Protein AF-A0A4P2PUX1-F1 (afdb_monomer_lite)

Radius of gyration: 34.1 Å; chains: 1; bounding box: 125×41×91 Å

Foldseek 3Di:
DDDDDPPDDPDDDPPADCEWEECETHHQDYYHADYEHQDFEHQDYEHCDFEHCHTEHCATDHCHTEHADDPAHHPHYHYVCCVQPDPPPVVPPNPVVVVVQCVPDVVVVCVVLVVLVVCLVVCVLDQDPDPDDDWDEDDPVCCVVVVDQKGKHFFFWADDPDAWIWTHDVPGIDIAGEDPAQVVQCVVPCVPRDTDGKIWIKGWDWDFDPDPPDPPDDTDTDTGIHRHHIDHDPPPDPLVNPPSSVSNVSSVVSVVVSVVVVVVVVVVVVVVVVD

Structure (mmCIF, N/CA/C/O backbone):
data_AF-A0A4P2PUX1-F1
#
_entry.id   AF-A0A4P2PUX1-F1
#
loop_
_atom_site.group_PDB
_atom_site.id
_atom_site.type_symbol
_atom_site.label_atom_id
_atom_site.label_alt_id
_atom_site.label_comp_id
_atom_site.label_asym_id
_atom_site.label_entity_id
_atom_site.label_seq_id
_atom_site.pdbx_PDB_ins_code
_atom_site.Cartn_x
_atom_site.Cartn_y
_atom_site.Cartn_z
_atom_site.occupancy
_atom_site.B_iso_or_equiv
_atom_site.auth_seq_id
_atom_site.auth_comp_id
_atom_site.auth_asym_id
_atom_site.auth_atom_id
_atom_site.pdbx_PDB_model_num
ATOM 1 N N . MET A 1 1 ? 87.821 18.548 -7.253 1.00 41.97 1 MET A N 1
ATOM 2 C CA . MET A 1 1 ? 86.741 19.137 -6.433 1.00 41.97 1 MET A CA 1
ATOM 3 C C . MET A 1 1 ? 85.436 18.936 -7.180 1.00 41.97 1 MET A C 1
ATOM 5 O O . MET A 1 1 ? 85.127 19.690 -8.090 1.00 41.97 1 MET A O 1
ATOM 9 N N . SER A 1 2 ? 84.750 17.841 -6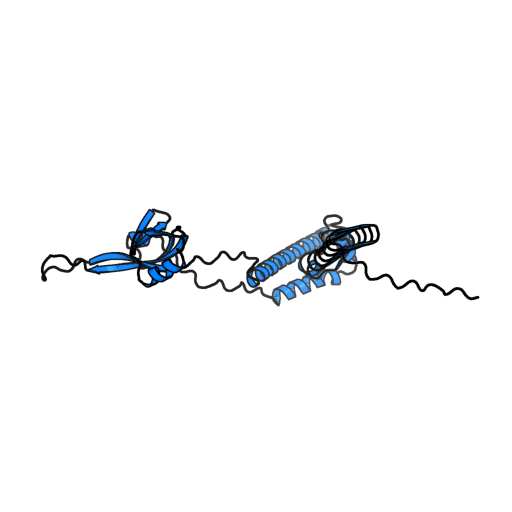.872 1.00 43.75 2 SER A N 1
ATOM 10 C CA . SER A 1 2 ? 83.545 17.388 -7.566 1.00 43.75 2 SER A CA 1
ATOM 11 C C . SER A 1 2 ? 82.337 17.873 -6.770 1.00 43.75 2 SER A C 1
ATOM 13 O O . SER A 1 2 ? 82.167 17.475 -5.619 1.00 43.75 2 SER A O 1
ATOM 15 N N . ALA A 1 3 ? 81.540 18.772 -7.346 1.00 50.75 3 ALA A N 1
ATOM 16 C CA . ALA A 1 3 ? 80.291 19.216 -6.738 1.00 50.75 3 ALA A CA 1
ATOM 17 C C . ALA A 1 3 ? 79.305 18.033 -6.678 1.00 50.75 3 ALA A C 1
ATOM 19 O O . ALA A 1 3 ? 79.147 17.335 -7.683 1.00 50.75 3 ALA A O 1
ATOM 20 N N . PRO A 1 4 ? 78.641 17.771 -5.539 1.00 54.91 4 PRO A N 1
ATOM 21 C CA . PRO A 1 4 ? 77.665 16.700 -5.472 1.00 54.91 4 PRO A CA 1
ATOM 22 C C . PRO A 1 4 ? 76.414 17.108 -6.257 1.00 54.91 4 PRO A C 1
ATOM 24 O O . PRO A 1 4 ? 75.777 18.120 -5.960 1.00 54.91 4 PRO A O 1
ATOM 27 N N . LEU A 1 5 ? 76.068 16.299 -7.261 1.00 50.03 5 LEU A N 1
ATOM 28 C CA . LEU A 1 5 ? 74.775 16.325 -7.938 1.00 50.03 5 LEU A CA 1
ATOM 29 C C . LEU A 1 5 ? 73.676 16.172 -6.883 1.00 50.03 5 LEU A C 1
ATOM 31 O O . LEU A 1 5 ? 73.508 15.116 -6.270 1.00 50.03 5 LEU A O 1
ATOM 35 N N . ARG A 1 6 ? 72.956 17.268 -6.647 1.00 48.38 6 ARG A N 1
ATOM 36 C CA . ARG A 1 6 ? 71.779 17.327 -5.788 1.00 48.38 6 ARG A CA 1
ATOM 37 C C . ARG A 1 6 ? 70.712 16.455 -6.449 1.00 48.38 6 ARG A C 1
ATOM 39 O O . ARG A 1 6 ? 70.097 16.866 -7.424 1.00 48.38 6 ARG A O 1
ATOM 46 N N . ALA A 1 7 ? 70.556 15.228 -5.963 1.00 49.75 7 ALA A N 1
ATOM 47 C CA . ALA A 1 7 ? 69.464 14.360 -6.366 1.00 49.75 7 ALA A CA 1
ATOM 48 C C . ALA A 1 7 ? 68.145 15.048 -5.988 1.00 49.75 7 ALA A C 1
ATOM 50 O O . ALA A 1 7 ? 67.818 15.163 -4.802 1.00 49.75 7 ALA A O 1
ATOM 51 N N . ASP A 1 8 ? 67.418 15.540 -6.993 1.00 46.84 8 ASP A N 1
ATOM 52 C CA . ASP A 1 8 ? 66.022 15.926 -6.844 1.00 46.84 8 ASP A CA 1
ATOM 53 C C . ASP A 1 8 ? 65.270 14.708 -6.311 1.00 46.84 8 ASP A C 1
ATOM 55 O O . ASP A 1 8 ? 65.148 13.672 -6.969 1.00 46.84 8 ASP A O 1
ATOM 59 N N . ARG A 1 9 ? 64.820 14.805 -5.058 1.00 49.22 9 ARG A N 1
ATOM 60 C CA . ARG A 1 9 ? 63.928 13.804 -4.479 1.00 49.22 9 ARG A CA 1
ATOM 61 C C . ARG A 1 9 ? 62.681 13.743 -5.362 1.00 49.22 9 ARG A C 1
ATOM 63 O O . ARG A 1 9 ? 62.136 14.808 -5.656 1.00 49.22 9 ARG A O 1
ATOM 70 N N . PRO A 1 10 ? 62.180 12.549 -5.727 1.00 50.06 10 PRO A N 1
ATOM 71 C CA . PRO A 1 10 ? 60.884 12.441 -6.373 1.00 50.06 10 PRO A CA 1
ATOM 72 C C . PRO A 1 10 ? 59.858 13.125 -5.468 1.00 50.06 10 PRO A C 1
ATOM 74 O O . PRO A 1 10 ? 59.665 12.749 -4.309 1.00 50.06 10 PRO A O 1
ATOM 77 N N . SER A 1 11 ? 59.297 14.206 -6.003 1.00 52.22 11 SER A N 1
ATOM 78 C CA . SER A 1 11 ? 58.237 15.029 -5.440 1.00 52.22 11 SER A CA 1
ATOM 79 C C . SER A 1 11 ? 57.227 14.163 -4.698 1.00 52.22 11 SER A C 1
ATOM 81 O O . SER A 1 11 ? 56.602 13.287 -5.299 1.00 52.22 11 SER A O 1
ATOM 83 N N . GLY A 1 12 ? 57.080 14.407 -3.394 1.00 52.66 12 GLY A N 1
ATOM 84 C CA . GLY A 1 12 ? 56.056 13.753 -2.590 1.00 52.66 12 GLY A CA 1
ATOM 85 C C . GLY A 1 12 ? 54.694 13.942 -3.248 1.00 52.66 12 GLY A C 1
ATOM 86 O O . GLY A 1 12 ? 54.401 15.036 -3.734 1.00 52.66 12 GLY A O 1
ATOM 87 N N . ALA A 1 13 ? 53.896 12.871 -3.292 1.00 56.72 13 ALA A N 1
ATOM 88 C CA . ALA A 1 13 ? 52.559 12.904 -3.870 1.00 56.72 13 ALA A CA 1
ATOM 89 C C . ALA A 1 13 ? 51.819 14.160 -3.365 1.00 56.72 13 ALA A C 1
ATOM 91 O O . ALA A 1 13 ? 51.778 14.383 -2.147 1.00 56.72 13 ALA A O 1
ATOM 92 N N . PRO A 1 14 ? 51.311 15.020 -4.268 1.00 60.91 14 PRO A N 1
ATOM 93 C CA . PRO A 1 14 ? 50.698 16.282 -3.883 1.00 60.91 14 PRO A CA 1
ATOM 94 C C . PRO A 1 14 ? 49.593 16.011 -2.863 1.00 60.91 14 PRO A C 1
ATOM 96 O O . PRO A 1 14 ? 48.693 15.205 -3.103 1.00 60.91 14 PRO A O 1
ATOM 99 N N . ARG A 1 15 ? 49.696 16.647 -1.688 1.00 63.56 15 ARG A N 1
ATOM 100 C CA . ARG A 1 15 ? 48.694 16.520 -0.624 1.00 63.56 15 ARG A CA 1
ATOM 101 C C . ARG A 1 15 ? 47.336 16.912 -1.196 1.00 63.56 15 ARG A C 1
ATOM 103 O O . ARG A 1 15 ? 47.193 18.038 -1.668 1.00 63.56 15 ARG A O 1
ATOM 110 N N . ALA A 1 16 ? 46.368 15.999 -1.131 1.00 64.38 16 ALA A N 1
ATOM 111 C CA . ALA A 1 16 ? 45.000 16.265 -1.551 1.00 64.38 16 ALA A CA 1
ATOM 112 C C . ALA A 1 16 ? 44.464 17.477 -0.778 1.00 64.38 16 ALA A C 1
ATOM 114 O O . ALA A 1 16 ? 44.348 17.443 0.450 1.00 64.38 16 ALA A O 1
ATOM 115 N N . ARG A 1 17 ? 44.190 18.569 -1.494 1.00 82.38 17 ARG A N 1
ATOM 116 C CA . ARG A 1 17 ? 43.586 19.771 -0.917 1.00 82.38 17 ARG A CA 1
ATOM 117 C C . ARG A 1 17 ? 42.071 19.630 -0.957 1.00 82.38 17 ARG A C 1
ATOM 119 O O . ARG A 1 17 ? 41.522 18.923 -1.797 1.00 82.38 17 ARG A O 1
ATOM 126 N N . TRP A 1 18 ? 41.367 20.299 -0.053 1.00 87.94 18 TRP A N 1
ATOM 127 C CA . TRP A 1 18 ? 39.902 20.300 -0.104 1.00 87.94 18 TRP A CA 1
ATOM 128 C C . TRP A 1 18 ? 39.390 21.027 -1.361 1.00 87.94 18 TRP A C 1
ATOM 130 O O . TRP A 1 18 ? 38.435 20.588 -1.996 1.00 87.94 18 TRP A O 1
ATOM 140 N N . PHE A 1 19 ? 40.116 22.064 -1.780 1.00 91.19 19 PHE A N 1
ATOM 141 C CA . PHE A 1 19 ? 39.915 22.786 -3.029 1.00 91.19 19 PHE A CA 1
ATOM 142 C C . PHE A 1 19 ? 41.263 23.003 -3.724 1.00 91.19 19 PHE A C 1
ATOM 144 O O . PHE A 1 19 ? 42.235 23.370 -3.056 1.00 91.19 19 PHE A O 1
ATOM 151 N N . ASP A 1 20 ? 41.325 22.782 -5.036 1.00 90.75 20 ASP A N 1
ATOM 152 C CA . ASP A 1 20 ? 42.525 23.038 -5.837 1.00 90.75 20 ASP A CA 1
ATOM 153 C C . ASP A 1 20 ? 42.165 23.494 -7.258 1.00 90.75 20 ASP A C 1
ATOM 155 O O . ASP A 1 20 ? 41.162 23.057 -7.827 1.00 90.75 20 ASP A O 1
ATOM 159 N N . ALA A 1 21 ? 42.976 24.378 -7.836 1.00 89.75 21 ALA A N 1
ATOM 160 C CA . ALA A 1 21 ? 42.768 24.872 -9.193 1.00 89.75 21 ALA A CA 1
ATOM 161 C C . ALA A 1 21 ? 44.101 25.113 -9.905 1.00 89.75 21 ALA A C 1
ATOM 163 O O . ALA A 1 21 ? 45.008 25.736 -9.355 1.00 89.75 21 ALA A O 1
ATOM 164 N N . GLY A 1 22 ? 44.219 24.638 -11.144 1.00 88.12 22 GLY A N 1
ATOM 165 C CA . GLY A 1 22 ? 45.447 24.781 -11.921 1.00 88.12 22 GLY A CA 1
ATOM 166 C C . GLY A 1 22 ? 45.507 23.853 -13.126 1.00 88.12 22 GLY A C 1
ATOM 167 O O . GLY A 1 22 ? 44.595 23.077 -13.387 1.00 88.12 22 GLY A O 1
ATOM 168 N N . ASN A 1 23 ? 46.603 23.919 -13.885 1.00 88.25 23 ASN A N 1
ATOM 169 C CA . ASN A 1 23 ? 46.774 23.071 -15.070 1.00 88.25 23 ASN A CA 1
ATOM 170 C C . ASN A 1 23 ? 46.825 21.573 -14.696 1.00 88.25 23 ASN A C 1
ATOM 172 O O . ASN A 1 23 ? 46.277 20.738 -15.414 1.00 88.25 23 ASN A O 1
ATOM 176 N N . LEU A 1 24 ? 47.439 21.277 -13.543 1.00 88.94 24 LEU A N 1
ATOM 177 C CA . LEU A 1 24 ? 47.504 19.977 -12.878 1.00 88.94 24 LEU A CA 1
ATOM 178 C C . LEU A 1 24 ? 47.079 20.169 -11.420 1.00 88.94 24 LEU A C 1
ATOM 180 O O . LEU A 1 24 ? 47.828 20.769 -10.651 1.00 88.94 24 LEU A O 1
ATOM 184 N N . ALA A 1 25 ? 45.891 19.692 -11.049 1.00 87.62 25 ALA A N 1
ATOM 185 C CA . ALA A 1 25 ? 45.332 19.918 -9.715 1.00 87.62 25 ALA A CA 1
ATOM 186 C C . ALA A 1 25 ? 44.728 18.635 -9.120 1.00 87.62 25 ALA A C 1
ATOM 188 O O . ALA A 1 25 ? 44.186 17.797 -9.850 1.00 87.62 25 ALA A O 1
ATOM 189 N N . ASN A 1 26 ? 44.840 18.476 -7.793 1.00 88.56 26 ASN A N 1
ATOM 190 C CA . ASN A 1 26 ? 44.382 17.286 -7.066 1.00 88.56 26 ASN A CA 1
ATOM 191 C C . ASN A 1 26 ? 43.693 17.644 -5.740 1.00 88.56 26 ASN A C 1
ATOM 193 O O . ASN A 1 26 ? 44.253 18.357 -4.905 1.00 88.56 26 ASN A O 1
ATOM 197 N N . GLY A 1 27 ? 42.508 17.087 -5.485 1.00 88.56 27 GLY A N 1
ATOM 198 C CA . GLY A 1 27 ? 41.744 17.456 -4.292 1.00 88.56 27 GLY A CA 1
ATOM 199 C C . GLY A 1 27 ? 40.323 16.910 -4.210 1.00 88.56 27 GLY A C 1
ATOM 200 O O . GLY A 1 27 ? 39.941 16.018 -4.957 1.00 88.56 27 GLY A O 1
ATOM 201 N N . PHE A 1 28 ? 39.520 17.421 -3.277 1.00 91.75 28 PHE A N 1
ATOM 202 C CA . PHE A 1 28 ? 38.114 17.022 -3.160 1.00 91.75 28 PHE A CA 1
ATOM 203 C C . PHE A 1 28 ? 37.252 17.684 -4.246 1.00 91.75 28 PHE A C 1
ATOM 205 O O . PHE A 1 28 ? 36.541 16.978 -4.959 1.00 91.75 28 PHE A O 1
ATOM 212 N N . LEU A 1 29 ? 37.371 19.004 -4.418 1.00 94.12 29 LEU A N 1
ATOM 213 C CA . LEU A 1 29 ? 36.749 19.775 -5.498 1.00 94.12 29 LEU A CA 1
ATOM 214 C C . LEU A 1 29 ? 37.833 20.474 -6.327 1.00 94.12 29 LEU A C 1
ATOM 216 O O . LEU A 1 29 ? 38.594 21.277 -5.785 1.00 94.12 29 LEU A O 1
ATOM 220 N N . VAL A 1 30 ? 37.919 20.151 -7.620 1.00 92.25 30 VAL A N 1
ATOM 221 C CA . VAL A 1 30 ? 39.070 20.536 -8.450 1.00 92.25 30 VAL A CA 1
ATOM 222 C C . VAL A 1 30 ? 38.663 21.080 -9.816 1.00 92.25 30 VAL A C 1
ATOM 224 O O . VAL A 1 30 ? 37.827 20.479 -10.494 1.00 92.25 30 VAL A O 1
ATOM 227 N N . PHE A 1 31 ? 39.316 22.170 -10.238 1.00 93.44 31 PHE A N 1
ATOM 228 C CA . PHE A 1 31 ? 39.129 22.811 -11.546 1.00 93.44 31 PHE A CA 1
ATOM 229 C C . PHE A 1 31 ? 40.450 22.935 -12.320 1.00 93.44 31 PHE A C 1
ATOM 231 O O . PHE A 1 31 ? 41.462 23.347 -11.753 1.00 93.44 31 PHE A O 1
ATOM 238 N N . GLY A 1 32 ? 40.474 22.609 -13.616 1.00 92.44 32 GLY A N 1
ATOM 239 C CA . GLY A 1 32 ? 41.731 22.664 -14.371 1.00 92.44 32 GLY A CA 1
ATOM 240 C C . GLY A 1 32 ? 41.722 22.007 -15.745 1.00 92.44 32 GLY A C 1
ATOM 241 O O . GLY A 1 32 ? 40.677 21.640 -16.262 1.00 92.44 32 GLY A O 1
ATOM 242 N N . ASN A 1 33 ? 42.898 21.834 -16.351 1.00 92.50 33 ASN A N 1
ATOM 243 C CA . ASN A 1 33 ? 43.011 21.107 -17.621 1.00 92.50 33 ASN A CA 1
ATOM 244 C C . ASN A 1 33 ? 43.123 19.600 -17.407 1.00 92.50 33 ASN A C 1
ATOM 246 O O . ASN A 1 33 ? 42.425 18.850 -18.081 1.00 92.50 33 ASN A O 1
ATOM 250 N N . VAL A 1 34 ? 43.969 19.161 -16.474 1.00 93.81 34 VAL A N 1
ATOM 251 C CA . VAL A 1 34 ? 44.121 17.753 -16.095 1.00 93.81 34 VAL A CA 1
ATOM 252 C C . VAL A 1 34 ? 43.946 17.649 -14.587 1.00 93.81 34 VAL A C 1
ATOM 254 O O . VAL A 1 34 ? 44.799 18.094 -13.818 1.00 93.81 34 VAL A O 1
ATOM 257 N N . VAL A 1 35 ? 42.813 17.100 -14.156 1.00 93.50 35 VAL A N 1
ATOM 258 C CA . VAL A 1 35 ? 42.391 17.162 -12.752 1.00 93.50 35 VAL A CA 1
ATOM 259 C C . VAL A 1 35 ? 41.972 15.808 -12.208 1.00 93.50 35 VAL A C 1
ATOM 261 O O . VAL A 1 35 ? 41.283 15.043 -12.886 1.00 93.50 35 VAL A O 1
ATOM 264 N N . THR A 1 36 ? 42.362 15.525 -10.962 1.00 91.31 36 THR A N 1
ATOM 265 C CA . THR A 1 36 ? 41.909 14.333 -10.232 1.00 91.31 36 THR A CA 1
ATOM 266 C C . THR A 1 36 ? 41.286 14.718 -8.896 1.00 91.31 36 THR A C 1
ATOM 268 O O . THR A 1 36 ? 41.929 15.350 -8.060 1.00 91.31 36 THR A O 1
ATOM 271 N N . GLY A 1 37 ? 40.043 14.313 -8.650 1.00 92.00 37 GLY A N 1
ATOM 272 C CA . GLY A 1 37 ? 39.390 14.612 -7.381 1.00 92.00 37 GLY A CA 1
ATOM 273 C C . GLY A 1 37 ? 38.098 13.860 -7.121 1.00 92.00 37 GLY A C 1
ATOM 274 O O . GLY A 1 37 ? 37.719 12.991 -7.892 1.00 92.00 37 GLY A O 1
ATOM 275 N N . PHE A 1 38 ? 37.403 14.161 -6.025 1.00 91.69 38 PHE A N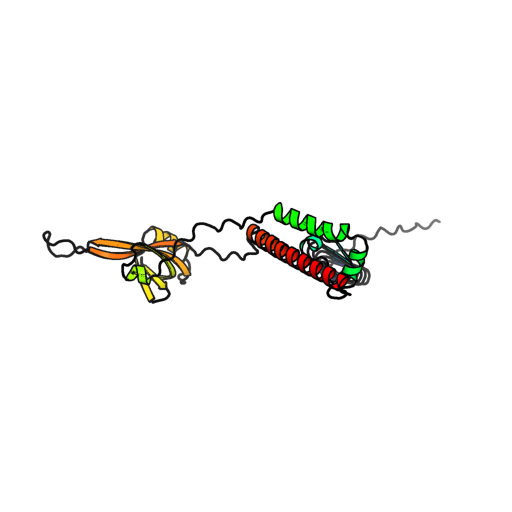 1
ATOM 276 C CA . PHE A 1 38 ? 36.073 13.578 -5.802 1.00 91.69 38 PHE A CA 1
ATOM 277 C C . PHE A 1 38 ? 35.058 14.185 -6.782 1.00 91.69 38 PHE A C 1
ATOM 279 O O . PHE A 1 38 ? 34.319 13.452 -7.440 1.00 91.69 38 PHE A O 1
ATOM 286 N N . ILE A 1 39 ? 35.105 15.510 -6.938 1.00 93.75 39 ILE A N 1
ATOM 287 C CA . ILE A 1 39 ? 34.424 16.287 -7.975 1.00 93.75 39 ILE A CA 1
ATOM 288 C C . ILE A 1 39 ? 35.499 16.983 -8.809 1.00 93.75 39 ILE A C 1
ATOM 290 O O . ILE A 1 39 ? 36.223 17.845 -8.309 1.00 93.75 39 ILE A O 1
ATOM 294 N N . ALA A 1 40 ? 35.613 16.593 -10.073 1.00 93.81 40 ALA A N 1
ATOM 295 C CA . ALA A 1 40 ? 36.658 17.051 -10.975 1.00 93.81 40 ALA A CA 1
ATOM 296 C C . ALA A 1 40 ? 36.036 17.695 -12.220 1.00 93.81 40 ALA A C 1
ATOM 298 O O . ALA A 1 40 ? 35.253 17.050 -12.919 1.00 93.81 40 ALA A O 1
ATOM 299 N N . VAL A 1 41 ? 36.384 18.954 -12.496 1.00 94.31 41 VAL A N 1
ATOM 300 C CA . VAL A 1 41 ? 35.900 19.706 -13.661 1.00 94.31 41 VAL A CA 1
ATOM 301 C C . VAL A 1 41 ? 37.087 20.187 -14.487 1.00 94.31 41 VAL A C 1
ATOM 303 O O . VAL A 1 41 ? 37.895 20.990 -14.021 1.00 94.31 41 VAL A O 1
ATOM 306 N N . GLY A 1 42 ? 37.213 19.702 -15.718 1.00 93.50 42 GLY A N 1
ATOM 307 C CA . GLY A 1 42 ? 38.350 20.055 -16.557 1.00 93.50 42 GLY A CA 1
ATOM 308 C C . GLY A 1 42 ? 38.382 19.381 -17.913 1.00 93.50 42 GLY A C 1
ATOM 309 O O . GLY A 1 42 ? 37.563 18.524 -18.191 1.00 93.50 42 GLY A O 1
ATOM 310 N N . ASN A 1 43 ? 39.339 19.730 -18.773 1.00 92.31 43 ASN A N 1
ATOM 311 C CA . ASN A 1 43 ? 39.448 19.100 -20.097 1.00 92.31 43 ASN A CA 1
ATOM 312 C C . ASN A 1 43 ? 39.644 17.576 -20.006 1.00 92.31 43 ASN A C 1
ATOM 314 O O . ASN A 1 43 ? 38.996 16.829 -20.738 1.00 92.31 43 ASN A O 1
ATOM 318 N N . VAL A 1 44 ? 40.483 17.129 -19.072 1.00 92.56 44 VAL A N 1
ATOM 319 C CA . VAL A 1 44 ? 40.666 15.734 -18.670 1.00 92.56 44 VAL A CA 1
ATOM 320 C C . VAL A 1 44 ? 40.371 15.639 -17.176 1.00 92.56 44 VAL A C 1
ATOM 322 O O . VAL A 1 44 ? 41.166 16.085 -16.347 1.00 92.56 44 VAL A O 1
ATOM 325 N N . ALA A 1 45 ? 39.218 15.075 -16.828 1.00 93.12 45 ALA A N 1
ATOM 326 C CA . ALA A 1 45 ? 38.737 14.995 -15.456 1.00 93.12 45 ALA A CA 1
ATOM 327 C C . ALA A 1 45 ? 38.643 13.543 -14.980 1.00 93.12 45 ALA A C 1
ATOM 329 O O . ALA A 1 45 ? 38.005 12.708 -15.622 1.00 93.12 45 ALA A O 1
ATOM 330 N N . ARG A 1 46 ? 39.242 13.243 -13.822 1.00 91.44 46 ARG A N 1
ATOM 331 C CA . ARG A 1 46 ? 39.137 11.936 -13.164 1.00 91.44 46 ARG A CA 1
ATOM 332 C C . ARG A 1 46 ? 38.563 12.082 -11.761 1.00 91.44 46 ARG A C 1
ATOM 334 O O . ARG A 1 46 ? 39.131 12.792 -10.937 1.00 91.44 46 ARG A O 1
ATOM 341 N N . GLY A 1 47 ? 37.471 11.388 -11.455 1.00 91.31 47 GLY A N 1
ATOM 342 C CA . GLY A 1 47 ? 36.880 11.489 -10.124 1.00 91.31 47 GLY A CA 1
ATOM 343 C C . GLY A 1 47 ? 35.682 10.606 -9.843 1.00 91.31 47 GLY A C 1
ATOM 344 O O . GLY A 1 47 ? 35.347 9.739 -10.634 1.00 91.31 47 GLY A O 1
ATOM 345 N N . PHE A 1 48 ? 35.021 10.803 -8.702 1.00 88.31 48 PHE A N 1
ATOM 346 C CA . PHE A 1 48 ? 33.723 10.161 -8.470 1.00 88.31 48 PHE A CA 1
ATOM 347 C C . PHE A 1 48 ? 32.661 10.809 -9.367 1.00 88.31 48 PHE A C 1
ATOM 349 O O . PHE A 1 48 ? 31.897 10.107 -10.030 1.00 88.31 48 PHE A O 1
ATOM 356 N N . ILE A 1 49 ? 32.694 12.142 -9.449 1.00 89.81 49 ILE A N 1
ATOM 357 C CA . ILE A 1 49 ? 31.968 12.965 -10.416 1.00 89.81 49 ILE A CA 1
ATOM 358 C C . ILE A 1 49 ? 33.005 13.667 -11.295 1.00 89.81 49 ILE A C 1
ATOM 360 O O . ILE A 1 49 ? 33.778 14.487 -10.799 1.00 89.81 49 ILE A O 1
ATOM 364 N N . ALA A 1 50 ? 33.040 13.339 -12.583 1.00 90.38 50 ALA A N 1
ATOM 365 C CA . ALA A 1 50 ? 33.971 13.912 -13.549 1.00 90.38 50 ALA A CA 1
ATOM 366 C C . ALA A 1 50 ? 33.206 14.641 -14.658 1.00 90.38 50 ALA A C 1
ATOM 368 O O . ALA A 1 50 ? 32.332 14.053 -15.292 1.00 90.38 50 ALA A O 1
ATOM 369 N N . ILE A 1 51 ? 33.541 15.909 -14.900 1.00 90.12 51 ILE A N 1
ATOM 370 C CA . ILE A 1 51 ? 32.950 16.735 -15.958 1.00 90.12 51 ILE A CA 1
ATOM 371 C C . ILE A 1 51 ? 34.078 17.271 -16.838 1.00 90.12 51 ILE A C 1
ATOM 373 O O . ILE A 1 51 ? 34.963 17.965 -16.340 1.00 90.12 51 ILE A O 1
ATOM 377 N N . GLY A 1 52 ? 34.063 16.955 -18.130 1.00 89.69 52 GLY A N 1
ATOM 378 C CA . GLY A 1 52 ? 35.161 17.325 -19.015 1.00 89.69 52 GLY A CA 1
ATOM 379 C C . GLY A 1 52 ? 35.035 16.867 -20.452 1.00 89.69 52 GLY A C 1
ATOM 380 O O . GLY A 1 52 ? 34.126 16.127 -20.780 1.00 89.69 52 GLY A O 1
ATOM 381 N N . ASN A 1 53 ? 35.972 17.242 -21.323 1.00 86.31 53 ASN A N 1
ATOM 382 C CA . ASN A 1 53 ? 36.016 16.669 -22.675 1.00 86.31 53 ASN A CA 1
ATOM 383 C C . ASN A 1 53 ? 36.336 15.167 -22.624 1.00 86.31 53 ASN A C 1
ATOM 385 O O . ASN A 1 53 ? 35.725 14.380 -23.345 1.00 86.31 53 ASN A O 1
ATOM 389 N N . VAL A 1 54 ? 37.249 14.778 -21.730 1.00 87.12 54 VAL A N 1
ATOM 390 C CA . VAL A 1 54 ? 37.546 13.393 -21.360 1.00 87.12 54 VAL A CA 1
ATOM 391 C C . VAL A 1 54 ? 37.260 13.229 -19.869 1.00 87.12 54 VAL A C 1
ATOM 393 O O . VAL A 1 54 ? 37.985 13.764 -19.033 1.00 87.12 54 VAL A O 1
ATOM 396 N N . ALA A 1 55 ? 36.201 12.501 -19.527 1.00 87.81 55 ALA A N 1
ATOM 397 C CA . ALA A 1 55 ? 35.744 12.318 -18.154 1.00 87.81 55 ALA A CA 1
ATOM 398 C C . ALA A 1 55 ? 35.803 10.840 -17.744 1.00 87.81 55 ALA A C 1
ATOM 400 O O . ALA A 1 55 ? 35.230 9.979 -18.409 1.00 87.81 55 ALA A O 1
ATOM 401 N N . VAL A 1 56 ? 36.467 10.537 -16.626 1.00 85.81 56 VAL A N 1
ATOM 402 C CA . VAL A 1 56 ? 36.563 9.180 -16.067 1.00 85.81 56 VAL A CA 1
ATOM 403 C C . VAL A 1 56 ? 36.075 9.188 -14.624 1.00 85.81 56 VAL A C 1
ATOM 405 O O . VAL A 1 56 ? 36.726 9.764 -13.751 1.00 85.81 56 VAL A O 1
ATOM 408 N N . GLY A 1 57 ? 34.949 8.531 -14.347 1.00 86.44 57 GLY A N 1
ATOM 409 C CA . GLY A 1 57 ? 34.398 8.509 -12.996 1.00 86.44 57 GLY A CA 1
ATOM 410 C C . GLY A 1 57 ? 33.163 7.652 -12.791 1.00 86.44 57 GLY A C 1
ATOM 411 O O . GLY A 1 57 ? 32.662 7.043 -13.720 1.00 86.44 57 GLY A O 1
ATOM 412 N N . VAL A 1 58 ? 32.638 7.581 -11.566 1.00 79.50 58 VAL A N 1
ATOM 413 C CA . VAL A 1 58 ? 31.369 6.863 -11.318 1.00 79.50 58 VAL A CA 1
ATOM 414 C C . VAL A 1 58 ? 30.225 7.559 -12.059 1.00 79.50 58 VAL A C 1
ATOM 416 O O . VAL A 1 58 ? 29.409 6.893 -12.697 1.00 79.50 58 VAL A O 1
ATOM 419 N N . ILE A 1 59 ? 30.222 8.891 -12.043 1.00 82.31 59 ILE A N 1
ATOM 420 C CA . ILE A 1 59 ? 29.374 9.768 -12.850 1.00 82.31 59 ILE A CA 1
ATOM 421 C C . ILE A 1 59 ? 30.305 10.562 -13.774 1.00 82.31 59 ILE A C 1
ATOM 423 O O . ILE A 1 59 ? 31.121 11.339 -13.282 1.00 82.31 59 ILE A O 1
ATOM 427 N N . ALA A 1 60 ? 30.207 10.362 -15.091 1.00 82.81 60 ALA A N 1
ATOM 428 C CA . ALA A 1 60 ? 31.071 11.014 -16.073 1.00 82.81 60 ALA A CA 1
ATOM 429 C C . ALA A 1 60 ? 30.242 11.809 -17.099 1.00 82.81 60 ALA A C 1
ATOM 431 O O . ALA A 1 60 ? 29.322 11.294 -17.729 1.00 82.81 60 ALA A O 1
ATOM 432 N N . ILE A 1 61 ? 30.553 13.088 -17.273 1.00 81.56 61 ILE A N 1
ATOM 433 C CA . ILE A 1 61 ? 29.861 13.975 -18.214 1.00 81.56 61 ILE A CA 1
ATOM 434 C C . ILE A 1 61 ? 30.914 14.547 -19.150 1.00 81.56 61 ILE A C 1
ATOM 436 O O . ILE A 1 61 ? 31.805 15.267 -18.702 1.00 81.56 61 ILE A O 1
ATOM 440 N N . GLY A 1 62 ? 30.838 14.207 -20.434 1.00 79.88 62 GLY A N 1
ATOM 441 C CA . GLY A 1 62 ? 31.861 14.614 -21.386 1.00 79.88 62 GLY A CA 1
ATOM 442 C C . GLY A 1 62 ? 31.738 14.016 -22.770 1.00 79.88 62 GLY A C 1
ATOM 443 O O . GLY A 1 62 ? 31.032 13.028 -22.930 1.00 79.88 62 GLY A O 1
ATOM 444 N N . ASN A 1 63 ? 32.471 14.573 -23.739 1.00 76.00 63 ASN A N 1
ATOM 445 C CA . ASN A 1 63 ? 32.507 14.079 -25.125 1.00 76.00 63 ASN A CA 1
ATOM 446 C C . ASN A 1 63 ? 33.023 12.630 -25.202 1.00 76.00 63 ASN A C 1
ATOM 448 O O . ASN A 1 63 ? 32.518 11.822 -25.984 1.00 76.00 63 ASN A O 1
ATOM 452 N N . VAL A 1 64 ? 34.003 12.297 -24.359 1.00 76.62 64 VAL A N 1
ATOM 453 C CA . VAL A 1 64 ? 34.477 10.936 -24.093 1.00 76.62 64 VAL A CA 1
ATOM 454 C C . VAL A 1 64 ? 34.283 10.675 -22.604 1.00 76.62 64 VAL A C 1
ATOM 456 O O . VAL A 1 64 ? 35.001 11.235 -21.776 1.00 76.62 64 VAL A O 1
ATOM 459 N N . ALA A 1 65 ? 33.306 9.840 -22.254 1.00 75.69 65 ALA A N 1
ATOM 460 C CA . ALA A 1 65 ? 32.953 9.570 -20.863 1.00 75.69 65 ALA A CA 1
ATOM 461 C C . ALA A 1 65 ? 33.074 8.075 -20.543 1.00 75.69 65 ALA A C 1
ATOM 463 O O . ALA A 1 65 ? 32.440 7.229 -21.177 1.00 75.69 65 ALA A O 1
ATOM 464 N N . VAL A 1 66 ? 33.864 7.745 -19.523 1.00 75.62 66 VAL A N 1
ATOM 465 C CA . VAL A 1 66 ? 33.989 6.384 -18.994 1.00 75.62 66 VAL A CA 1
ATOM 466 C C . VAL A 1 66 ? 33.455 6.378 -17.572 1.00 75.62 66 VAL A C 1
ATOM 468 O O . VAL A 1 66 ? 34.071 6.957 -16.674 1.00 75.62 66 VAL A O 1
ATOM 471 N N . GLY A 1 67 ? 32.309 5.730 -17.354 1.00 72.75 67 GLY A N 1
ATOM 472 C CA . GLY A 1 67 ? 31.714 5.718 -16.025 1.00 72.75 67 GLY A CA 1
ATOM 473 C C . GLY A 1 67 ? 30.587 4.738 -15.769 1.00 72.75 67 GLY A C 1
ATOM 474 O O . GLY A 1 67 ? 30.036 4.131 -16.678 1.00 72.75 67 GLY A O 1
ATOM 475 N N . VAL A 1 68 ? 30.257 4.547 -14.491 1.00 63.19 68 VAL A N 1
ATOM 476 C CA . VAL A 1 68 ? 29.288 3.526 -14.068 1.00 63.19 68 VAL A CA 1
ATOM 477 C C . VAL A 1 68 ? 27.853 3.984 -14.308 1.00 63.19 68 VAL A C 1
ATOM 479 O O . VAL A 1 68 ? 27.089 3.181 -14.823 1.00 63.19 68 VAL A O 1
ATOM 482 N N . VAL A 1 69 ? 27.495 5.233 -13.971 1.00 59.50 69 VAL A N 1
ATOM 483 C CA . VAL A 1 69 ? 26.099 5.720 -13.833 1.00 59.50 69 VAL A CA 1
ATOM 484 C C . VAL A 1 69 ? 25.700 6.807 -14.844 1.00 59.50 69 VAL A C 1
ATOM 486 O O . VAL A 1 69 ? 24.519 7.083 -15.016 1.00 59.50 69 VAL A O 1
ATOM 489 N N . GLY A 1 70 ? 26.625 7.408 -15.583 1.00 53.56 70 GLY A N 1
ATOM 490 C CA . GLY A 1 70 ? 26.270 8.449 -16.544 1.00 53.56 70 GLY A CA 1
ATOM 491 C C . GLY A 1 70 ? 27.339 8.582 -17.600 1.00 53.56 70 GLY A C 1
ATOM 492 O O . GLY A 1 70 ? 28.487 8.811 -17.253 1.00 53.56 70 GLY A O 1
ATOM 493 N N . GLY A 1 71 ? 26.943 8.403 -18.855 1.00 51.47 71 GLY A N 1
ATOM 494 C CA . GLY A 1 71 ? 27.640 8.894 -20.040 1.00 51.47 71 GLY A CA 1
ATOM 495 C C . GLY A 1 71 ? 26.733 9.902 -20.740 1.00 51.47 71 GLY A C 1
ATOM 496 O O . GLY A 1 71 ? 26.401 9.741 -21.910 1.00 51.47 71 GLY A O 1
ATOM 497 N N . PHE A 1 72 ? 26.217 10.878 -19.992 1.00 52.03 72 PHE A N 1
ATOM 498 C CA . PHE A 1 72 ? 25.355 11.913 -20.557 1.00 52.03 72 PHE A CA 1
ATOM 499 C C . PHE A 1 72 ? 26.253 12.944 -21.248 1.00 52.03 72 PHE A C 1
ATOM 501 O O . PHE A 1 72 ? 26.997 13.656 -20.581 1.00 52.03 72 PHE A O 1
ATOM 508 N N . GLY A 1 73 ? 26.216 12.976 -22.583 1.00 44.09 73 GLY A N 1
ATOM 509 C CA . GLY A 1 73 ? 26.962 13.933 -23.410 1.00 44.09 73 GLY A CA 1
ATOM 510 C C . GLY A 1 73 ? 28.102 13.355 -24.256 1.00 44.09 73 GLY A C 1
ATOM 511 O O . GLY A 1 73 ? 28.778 14.130 -24.923 1.00 44.09 73 GLY A O 1
ATOM 512 N N . ALA A 1 74 ? 28.317 12.034 -24.265 1.00 47.75 74 ALA A N 1
ATOM 513 C CA . ALA A 1 74 ? 29.450 11.449 -24.980 1.00 47.75 74 ALA A CA 1
ATOM 514 C C . ALA A 1 74 ? 29.101 10.972 -26.394 1.00 47.75 74 ALA A C 1
ATOM 516 O O . ALA A 1 74 ? 28.146 10.219 -26.584 1.00 47.75 74 ALA A O 1
ATOM 517 N N . THR A 1 75 ? 29.953 11.318 -27.361 1.00 47.69 75 THR A N 1
ATOM 518 C CA . THR A 1 75 ? 30.026 10.646 -28.668 1.00 47.69 75 THR A CA 1
ATOM 519 C C . THR A 1 75 ? 30.484 9.191 -28.491 1.00 47.69 75 THR A C 1
ATOM 521 O O . THR A 1 75 ? 30.103 8.322 -29.269 1.00 47.69 75 THR A O 1
ATOM 524 N N . ILE A 1 76 ? 31.271 8.909 -27.440 1.00 50.06 76 ILE A N 1
ATOM 525 C CA . ILE A 1 76 ? 31.721 7.564 -27.052 1.00 50.06 76 ILE A CA 1
ATOM 526 C C . ILE A 1 76 ? 31.583 7.414 -25.528 1.00 50.06 76 ILE A C 1
ATOM 528 O O . ILE A 1 76 ? 32.381 7.965 -24.766 1.00 50.06 76 ILE A O 1
ATOM 532 N N . ALA A 1 77 ? 30.570 6.666 -25.081 1.00 51.75 77 ALA A N 1
ATOM 533 C CA . ALA A 1 77 ? 30.387 6.288 -23.679 1.00 51.75 77 ALA A CA 1
ATOM 534 C C . ALA A 1 77 ? 30.734 4.807 -23.471 1.00 51.75 77 ALA A C 1
ATOM 536 O O . ALA A 1 77 ? 30.170 3.943 -24.141 1.00 51.75 77 ALA A O 1
ATOM 537 N N . VAL A 1 78 ? 31.604 4.497 -22.505 1.00 52.28 78 VAL A N 1
ATOM 538 C CA . VAL A 1 78 ? 31.880 3.113 -22.071 1.00 52.28 78 VAL A CA 1
ATOM 539 C C . VAL A 1 78 ? 31.536 3.002 -20.589 1.00 52.28 78 VAL A C 1
ATOM 541 O O . VAL A 1 78 ? 32.223 3.564 -19.737 1.00 52.28 78 VAL A O 1
ATOM 544 N N . GLY A 1 79 ? 30.438 2.313 -20.271 1.00 46.66 79 GLY A N 1
ATOM 545 C CA . GLY A 1 79 ? 29.904 2.283 -18.913 1.00 46.66 79 GLY A CA 1
ATOM 546 C C . GLY A 1 79 ? 28.911 1.160 -18.636 1.00 46.66 79 GLY A C 1
ATOM 547 O O . GLY A 1 79 ? 28.123 0.792 -19.505 1.00 46.66 79 GLY A O 1
ATOM 548 N N . ALA A 1 80 ? 28.914 0.639 -17.404 1.00 40.66 80 ALA A N 1
ATOM 549 C CA . ALA A 1 80 ? 28.061 -0.480 -16.989 1.00 40.66 80 ALA A CA 1
ATOM 550 C C . ALA A 1 80 ? 26.554 -0.150 -17.050 1.00 40.66 80 ALA A C 1
ATOM 552 O O . ALA A 1 80 ? 25.762 -1.013 -17.419 1.00 40.66 80 ALA A O 1
ATOM 553 N N . ILE A 1 81 ? 26.152 1.096 -16.749 1.00 42.50 81 ILE A N 1
ATOM 554 C CA . ILE A 1 81 ? 24.758 1.560 -16.908 1.00 42.50 81 ILE A CA 1
ATOM 555 C C . ILE A 1 81 ? 24.535 2.256 -18.258 1.00 42.50 81 ILE A C 1
ATOM 557 O O . ILE A 1 81 ? 23.403 2.275 -18.736 1.00 42.50 81 ILE A O 1
ATOM 561 N N . ALA A 1 82 ? 25.585 2.713 -18.953 1.00 43.00 82 ALA A N 1
ATOM 562 C CA . ALA A 1 82 ? 25.455 3.095 -20.364 1.00 43.00 82 ALA A CA 1
ATOM 563 C C . ALA A 1 82 ? 24.945 1.896 -21.193 1.00 43.00 82 ALA A C 1
ATOM 565 O O . ALA A 1 82 ? 23.987 2.025 -21.948 1.00 43.00 82 ALA A O 1
ATOM 566 N N . ALA A 1 83 ? 25.441 0.686 -20.913 1.00 38.69 83 ALA A N 1
ATOM 567 C CA . ALA A 1 83 ? 24.918 -0.547 -21.504 1.00 38.69 83 ALA A CA 1
ATOM 568 C C . ALA A 1 83 ? 23.485 -0.924 -21.054 1.00 38.69 83 ALA A C 1
ATOM 570 O O . ALA A 1 83 ? 22.807 -1.670 -21.758 1.00 38.69 83 ALA A O 1
ATOM 571 N N . ALA A 1 84 ? 23.007 -0.426 -19.905 1.00 38.78 84 ALA A N 1
ATOM 572 C CA . ALA A 1 84 ? 21.707 -0.803 -19.332 1.00 38.78 84 ALA A CA 1
ATOM 573 C C . ALA A 1 84 ? 20.582 0.228 -19.552 1.00 38.78 84 ALA A C 1
ATOM 575 O O . ALA A 1 84 ? 19.409 -0.109 -19.375 1.00 38.78 84 ALA A O 1
ATOM 576 N N . GLY A 1 85 ? 20.901 1.467 -19.938 1.00 40.06 85 GLY A N 1
ATOM 577 C CA . GLY A 1 85 ? 19.898 2.527 -20.086 1.00 40.06 85 GLY A CA 1
ATOM 578 C C . GLY A 1 85 ? 20.082 3.472 -21.265 1.00 40.06 85 GLY A C 1
ATOM 579 O O . GLY A 1 85 ? 19.125 4.157 -21.609 1.00 40.06 85 GLY A O 1
ATOM 580 N N . VAL A 1 86 ? 21.260 3.539 -21.887 1.00 39.66 86 VAL A N 1
ATOM 581 C CA . VAL A 1 86 ? 21.560 4.552 -22.901 1.00 39.66 86 VAL A CA 1
ATOM 582 C C . VAL A 1 86 ? 22.683 4.019 -23.808 1.00 39.66 86 VAL A C 1
ATOM 584 O O . VAL A 1 86 ? 23.852 4.351 -23.624 1.00 39.66 86 VAL A O 1
ATOM 587 N N . PHE A 1 87 ? 22.335 3.283 -24.877 1.00 40.25 87 PHE A N 1
ATOM 588 C CA . PHE A 1 87 ? 22.929 3.694 -26.155 1.00 40.25 87 PHE A CA 1
ATOM 589 C C . PHE A 1 87 ? 22.669 5.190 -26.205 1.00 40.25 87 PHE A C 1
ATOM 591 O O . PHE A 1 87 ? 21.502 5.568 -26.061 1.00 40.25 87 PHE A O 1
ATOM 598 N N . GLY A 1 88 ? 23.743 5.989 -26.249 1.00 36.59 88 GLY A N 1
ATOM 599 C CA . GLY A 1 88 ? 23.695 7.446 -26.314 1.00 36.59 88 GLY A CA 1
ATOM 600 C C . GLY A 1 88 ? 22.416 7.855 -27.001 1.00 36.59 88 GLY A C 1
ATOM 601 O O . GLY A 1 88 ? 22.195 7.417 -28.125 1.00 36.59 88 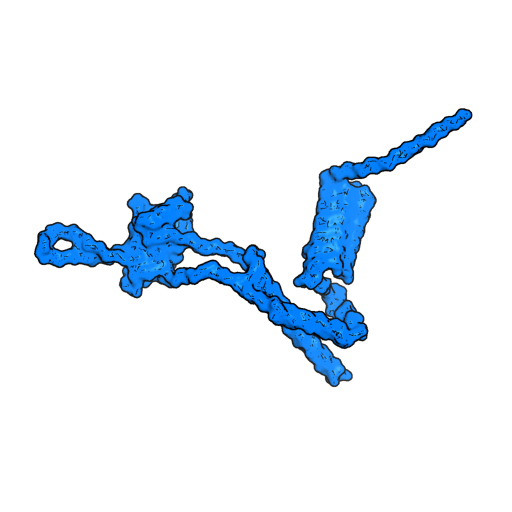GLY A O 1
ATOM 602 N N . PHE A 1 89 ? 21.557 8.607 -26.313 1.00 32.81 89 PHE A N 1
ATOM 603 C CA . PHE A 1 89 ? 20.586 9.436 -26.999 1.00 32.81 89 PHE A CA 1
ATOM 604 C C . PHE A 1 89 ? 21.336 10.021 -28.199 1.00 32.81 89 PHE A C 1
ATOM 606 O O . PHE A 1 89 ? 22.237 10.838 -27.988 1.00 32.81 89 PHE A O 1
ATOM 613 N N . PRO A 1 90 ? 21.043 9.609 -29.442 1.00 39.28 90 PRO A N 1
ATOM 614 C CA . PRO A 1 90 ? 21.596 10.290 -30.580 1.00 39.28 90 PRO A CA 1
ATOM 615 C C . PRO A 1 90 ? 20.645 11.480 -30.736 1.00 39.28 90 PRO A C 1
ATOM 617 O O . PRO A 1 90 ? 19.782 11.513 -31.594 1.00 39.28 90 PRO A O 1
ATOM 620 N N . VAL A 1 91 ? 20.671 12.408 -29.777 1.00 38.28 91 VAL A N 1
ATOM 621 C CA . VAL A 1 91 ? 19.807 13.600 -29.783 1.00 38.28 91 VAL A CA 1
ATOM 622 C C . VAL A 1 91 ? 20.532 14.814 -30.336 1.00 38.28 91 VAL A C 1
ATOM 624 O O . VAL A 1 91 ? 19.916 15.856 -30.508 1.00 38.28 91 VAL A O 1
ATOM 627 N N . LEU A 1 92 ? 21.786 14.660 -30.772 1.00 38.94 92 LEU A N 1
ATOM 628 C CA . LEU A 1 92 ? 22.413 15.639 -31.663 1.00 38.94 92 LEU A CA 1
ATOM 629 C C . LEU A 1 92 ? 23.029 15.054 -32.944 1.00 38.94 92 LEU A C 1
ATOM 631 O O . LEU A 1 92 ? 23.567 15.821 -33.723 1.00 38.94 92 LEU A O 1
ATOM 635 N N . ASP A 1 93 ? 22.858 13.750 -33.221 1.00 36.41 93 ASP A N 1
ATOM 636 C CA . ASP A 1 93 ? 23.071 13.192 -34.576 1.00 36.41 93 ASP A CA 1
ATOM 637 C C . ASP A 1 93 ? 22.246 11.904 -34.829 1.00 36.41 93 ASP A C 1
ATOM 639 O O . ASP A 1 93 ? 22.713 10.869 -35.313 1.00 36.41 93 ASP A O 1
ATOM 643 N N . GLY A 1 94 ? 20.965 11.990 -34.450 1.00 37.66 94 GLY A N 1
ATOM 644 C CA . GLY A 1 94 ? 19.923 10.947 -34.367 1.00 37.66 94 GLY A CA 1
ATOM 645 C C . GLY A 1 94 ? 19.605 10.093 -35.577 1.00 37.66 94 GLY A C 1
ATOM 646 O O . GLY A 1 94 ? 18.722 9.244 -35.490 1.00 37.66 94 GLY A O 1
ATOM 647 N N . VAL A 1 95 ? 20.302 10.282 -36.689 1.00 42.44 95 VAL A N 1
ATOM 648 C CA . VAL A 1 95 ? 20.044 9.542 -37.927 1.00 42.44 95 VAL A CA 1
ATOM 649 C C . VAL A 1 95 ? 21.347 9.019 -38.535 1.00 42.44 95 VAL A C 1
ATOM 651 O O . VAL A 1 95 ? 21.369 7.890 -39.012 1.00 42.44 95 VAL A O 1
ATOM 654 N N . ALA A 1 96 ? 22.463 9.747 -38.417 1.00 42.19 96 ALA A N 1
ATOM 655 C CA . ALA A 1 96 ? 23.738 9.358 -39.024 1.00 42.19 96 ALA A CA 1
ATOM 656 C C . ALA A 1 96 ? 24.480 8.245 -38.257 1.00 42.19 96 ALA A C 1
ATOM 658 O O . ALA A 1 96 ? 25.035 7.341 -38.876 1.00 42.19 96 ALA A O 1
ATOM 659 N N . GLY A 1 97 ? 24.459 8.257 -36.918 1.00 42.31 97 GLY A N 1
ATOM 660 C CA . GLY A 1 97 ? 25.161 7.245 -36.107 1.00 42.31 97 GLY A CA 1
ATOM 661 C C . GLY A 1 97 ? 24.483 5.871 -36.094 1.00 42.31 97 GLY A C 1
ATOM 662 O O . GLY A 1 97 ? 25.140 4.839 -35.985 1.00 42.31 97 GLY A O 1
ATOM 663 N N . VAL A 1 98 ? 23.157 5.848 -36.248 1.00 46.97 98 VAL A N 1
ATOM 664 C CA . VAL A 1 98 ? 22.399 4.600 -36.403 1.00 46.97 98 VAL A CA 1
ATOM 665 C C . VAL A 1 98 ? 22.453 4.131 -37.860 1.00 46.97 98 VAL A C 1
ATOM 667 O O . VAL A 1 98 ? 22.600 2.937 -38.083 1.00 46.97 98 VAL A O 1
ATOM 670 N N . ALA A 1 99 ? 22.442 5.032 -38.850 1.00 48.59 99 ALA A N 1
ATOM 671 C CA . ALA A 1 99 ? 22.642 4.656 -40.252 1.00 48.59 99 ALA A CA 1
ATOM 672 C C . ALA A 1 99 ? 24.032 4.037 -40.509 1.00 48.59 99 ALA A C 1
ATOM 674 O O . ALA A 1 99 ? 24.111 2.985 -41.136 1.00 48.59 99 ALA A O 1
ATOM 675 N N . SER A 1 100 ? 25.110 4.598 -39.948 1.00 48.31 100 SER A N 1
ATOM 676 C CA . SER A 1 100 ? 26.478 4.106 -40.190 1.00 48.31 100 SER A CA 1
ATOM 677 C C . SER A 1 100 ? 26.779 2.748 -39.542 1.00 48.31 100 SER A C 1
ATOM 679 O O . SER A 1 100 ? 27.516 1.943 -40.108 1.00 48.31 100 SER A O 1
ATOM 681 N N . ALA A 1 101 ? 26.167 2.432 -38.395 1.00 47.16 101 ALA A N 1
ATOM 682 C CA . ALA A 1 101 ? 26.246 1.094 -37.801 1.00 47.16 101 ALA A CA 1
ATOM 683 C C . ALA A 1 101 ? 25.309 0.077 -38.490 1.00 47.16 101 ALA A C 1
ATOM 685 O O . ALA A 1 101 ? 25.585 -1.124 -38.478 1.00 47.16 101 ALA A O 1
ATOM 686 N N . LEU A 1 102 ? 24.210 0.539 -39.101 1.00 49.22 102 LEU A N 1
ATOM 687 C CA . LEU A 1 102 ? 23.246 -0.304 -39.819 1.00 49.22 102 LEU A CA 1
ATOM 688 C C . LEU A 1 102 ? 23.688 -0.678 -41.239 1.00 49.22 102 LEU A C 1
ATOM 690 O O . LEU A 1 102 ? 23.229 -1.702 -41.746 1.00 49.22 102 LEU A O 1
ATOM 694 N N . GLU A 1 103 ? 24.578 0.094 -41.864 1.00 53.16 103 GLU A N 1
ATOM 695 C CA . GLU A 1 103 ? 25.173 -0.253 -43.163 1.00 53.16 103 GLU A CA 1
ATOM 696 C C . GLU A 1 103 ? 26.196 -1.399 -43.069 1.00 53.16 103 GLU A C 1
ATOM 698 O O . GLU A 1 103 ? 26.435 -2.093 -44.054 1.00 53.16 103 GLU A O 1
ATOM 703 N N . LEU A 1 104 ? 26.765 -1.664 -41.886 1.00 53.03 104 LEU A N 1
ATOM 704 C CA . LEU A 1 104 ? 27.906 -2.578 -41.753 1.00 53.03 104 LEU A CA 1
ATOM 705 C C . LEU A 1 104 ? 27.558 -4.075 -41.727 1.00 53.03 104 LEU A C 1
ATOM 707 O O . LEU A 1 104 ? 28.420 -4.882 -42.060 1.00 53.03 104 LEU A O 1
ATOM 711 N N . HIS A 1 105 ? 26.334 -4.482 -41.373 1.00 58.56 105 HIS A N 1
ATOM 712 C CA . HIS A 1 105 ? 25.827 -5.833 -41.666 1.00 58.56 105 HIS A CA 1
ATOM 713 C C . HIS A 1 105 ? 24.364 -5.974 -41.209 1.00 58.56 105 HIS A C 1
ATOM 715 O O . HIS A 1 105 ? 24.082 -5.777 -40.021 1.00 58.56 105 HIS A O 1
ATOM 721 N N . PRO A 1 106 ? 23.428 -6.441 -42.058 1.00 65.62 106 PRO A N 1
ATOM 722 C CA . PRO A 1 106 ? 22.045 -6.691 -41.639 1.00 65.62 106 PRO A CA 1
ATOM 723 C C . PRO A 1 106 ? 21.968 -7.677 -40.461 1.00 65.62 106 PRO A C 1
ATOM 725 O O . PRO A 1 106 ? 21.162 -7.497 -39.554 1.00 65.62 106 PRO A O 1
ATOM 728 N N . LEU A 1 107 ? 22.880 -8.649 -40.391 1.00 61.31 107 LEU A N 1
ATOM 729 C CA . LEU A 1 107 ? 23.004 -9.589 -39.267 1.00 61.31 107 LEU A CA 1
ATOM 730 C C . LEU A 1 107 ? 23.335 -8.907 -37.928 1.00 61.31 107 LEU A C 1
ATOM 732 O O . LEU A 1 107 ? 22.732 -9.242 -36.909 1.00 61.31 107 LEU A O 1
ATOM 736 N N . LEU A 1 108 ? 24.239 -7.923 -37.927 1.00 56.56 108 LEU A N 1
ATOM 737 C CA . LEU A 1 108 ? 24.618 -7.189 -36.715 1.00 56.56 108 LEU A CA 1
ATOM 738 C C . LEU A 1 108 ? 23.508 -6.247 -36.238 1.00 56.56 108 LEU A C 1
ATOM 740 O O . LEU A 1 108 ? 23.432 -5.964 -35.049 1.00 56.56 108 LEU A O 1
ATOM 744 N N . SER A 1 109 ? 22.605 -5.822 -37.128 1.00 62.38 109 SER A N 1
ATOM 745 C CA . SER A 1 109 ? 21.437 -5.018 -36.745 1.00 62.38 109 SER A CA 1
ATOM 746 C C . SER A 1 109 ? 20.335 -5.822 -36.045 1.00 62.38 109 SER A C 1
ATOM 748 O O . SER A 1 109 ? 19.630 -5.299 -35.183 1.00 62.38 109 SER A O 1
ATOM 750 N N . VAL A 1 110 ? 20.192 -7.108 -36.386 1.00 68.00 110 VAL A N 1
ATOM 751 C CA . VAL A 1 110 ? 19.125 -7.975 -35.857 1.00 68.00 110 VAL A CA 1
ATOM 752 C C . VAL A 1 110 ? 19.576 -8.714 -34.595 1.00 68.00 110 VAL A C 1
ATOM 754 O O . VAL A 1 110 ? 18.756 -9.019 -33.729 1.00 68.00 110 VAL A O 1
ATOM 757 N N . LEU A 1 111 ? 20.879 -8.961 -34.439 1.00 70.19 111 LEU A N 1
ATOM 758 C CA . LEU A 1 111 ? 21.435 -9.674 -33.288 1.00 70.19 111 LEU A CA 1
ATOM 759 C C . LEU A 1 111 ? 21.115 -9.012 -31.926 1.00 70.19 111 LEU A C 1
ATOM 761 O O . LEU A 1 111 ? 20.678 -9.738 -31.034 1.00 70.19 111 LEU A O 1
ATOM 765 N N . PRO A 1 112 ? 21.214 -7.678 -31.737 1.00 64.81 112 PRO A N 1
ATOM 766 C CA . PRO A 1 112 ? 20.833 -7.021 -30.486 1.00 64.81 112 PRO A CA 1
ATOM 767 C C . PRO A 1 112 ? 19.345 -7.178 -30.172 1.00 64.81 112 PRO A C 1
ATOM 769 O O . PRO A 1 112 ? 18.998 -7.438 -29.024 1.00 64.81 112 PRO A O 1
ATOM 772 N N . LEU A 1 113 ? 18.476 -7.086 -31.189 1.00 66.25 113 LEU A N 1
ATOM 773 C CA . LEU A 1 113 ? 17.031 -7.311 -31.063 1.00 66.25 113 LEU A CA 1
ATOM 774 C C . LEU A 1 113 ? 16.729 -8.760 -30.655 1.00 66.25 113 LEU A C 1
ATOM 776 O O . LEU A 1 113 ? 15.919 -8.993 -29.759 1.00 66.25 113 LEU A O 1
ATOM 780 N N . GLY A 1 114 ? 17.413 -9.733 -31.263 1.00 72.75 114 GLY A N 1
ATOM 781 C CA . GLY A 1 114 ? 17.296 -11.149 -30.910 1.00 72.75 114 GLY A CA 1
ATOM 782 C C . GLY A 1 114 ? 17.770 -11.440 -29.485 1.00 72.75 114 GLY A C 1
ATOM 783 O O . GLY A 1 114 ? 17.055 -12.088 -28.718 1.00 72.75 114 GLY A O 1
ATOM 784 N N . LEU A 1 115 ? 18.930 -10.900 -29.097 1.00 68.62 115 LEU A N 1
ATOM 785 C CA . LEU A 1 115 ? 19.465 -11.017 -27.738 1.00 68.62 115 LEU A CA 1
ATOM 786 C C . LEU A 1 115 ? 18.524 -10.360 -26.714 1.00 68.62 115 LEU A C 1
ATOM 788 O O . LEU A 1 115 ? 18.339 -10.884 -25.618 1.00 68.62 115 LEU A O 1
ATOM 792 N N . TRP A 1 116 ? 17.875 -9.256 -27.097 1.00 64.94 116 TRP A N 1
ATOM 793 C CA . TRP A 1 116 ? 16.865 -8.563 -26.297 1.00 64.94 116 TRP A CA 1
ATOM 794 C C . TRP A 1 116 ? 15.605 -9.394 -26.069 1.00 64.94 116 TRP A C 1
ATOM 796 O O . TRP A 1 116 ? 15.157 -9.537 -24.930 1.00 64.94 116 TRP A O 1
ATOM 806 N N . VAL A 1 117 ? 15.036 -9.973 -27.128 1.00 71.69 117 VAL A N 1
ATOM 807 C CA . VAL A 1 117 ? 13.863 -10.856 -27.019 1.00 71.69 117 VAL A CA 1
ATOM 808 C C . VAL A 1 117 ? 14.197 -12.088 -26.175 1.00 71.69 117 VAL A C 1
ATOM 810 O O . VAL A 1 117 ? 13.389 -12.504 -25.340 1.00 71.69 117 VAL A O 1
ATOM 813 N N . LEU A 1 118 ? 15.401 -12.641 -26.344 1.00 74.38 118 LEU A N 1
ATOM 814 C CA . LEU A 1 118 ? 15.891 -13.765 -25.553 1.00 74.38 118 LEU A CA 1
ATOM 815 C C . LEU A 1 118 ? 16.046 -13.389 -24.072 1.00 74.38 118 LEU A C 1
ATOM 817 O O . LEU A 1 118 ? 15.544 -14.110 -23.213 1.00 74.38 118 LEU A O 1
ATOM 821 N N . ALA A 1 119 ? 16.655 -12.245 -23.756 1.00 64.19 119 ALA A N 1
ATOM 822 C CA . ALA A 1 119 ? 16.784 -11.763 -22.383 1.00 64.19 119 ALA A CA 1
ATOM 823 C C . ALA A 1 119 ? 15.410 -11.528 -21.729 1.00 64.19 119 ALA A C 1
ATOM 825 O O . ALA A 1 119 ? 15.176 -11.974 -20.608 1.00 64.19 119 ALA A O 1
ATOM 826 N N . ALA A 1 120 ? 14.457 -10.924 -22.445 1.00 65.06 120 ALA A N 1
ATOM 827 C CA . ALA A 1 120 ? 13.094 -10.734 -21.945 1.00 65.06 120 ALA A CA 1
ATOM 828 C C . ALA A 1 120 ? 12.363 -12.066 -21.665 1.00 65.06 120 ALA A C 1
ATOM 830 O O . ALA A 1 120 ? 11.538 -12.141 -20.753 1.00 65.06 120 ALA A O 1
ATOM 831 N N . ARG A 1 121 ? 12.669 -13.124 -22.430 1.00 74.38 121 ARG A N 1
ATOM 832 C CA . ARG A 1 121 ? 12.147 -14.487 -22.224 1.00 74.38 121 ARG A CA 1
ATOM 833 C C . ARG A 1 121 ? 12.828 -15.212 -21.060 1.00 74.38 121 ARG A C 1
ATOM 835 O O . ARG A 1 121 ? 12.143 -15.912 -20.321 1.00 74.38 121 ARG A O 1
ATOM 842 N N . LEU A 1 122 ? 14.145 -15.060 -20.912 1.00 72.31 122 LEU A N 1
ATOM 843 C CA . LEU A 1 122 ? 14.947 -15.730 -19.879 1.00 72.31 122 LEU A CA 1
ATOM 844 C C . LEU A 1 122 ? 14.795 -15.085 -18.497 1.00 72.31 122 LEU A C 1
ATOM 846 O O . LEU A 1 122 ? 14.896 -15.778 -17.486 1.00 72.31 122 LEU A O 1
ATOM 850 N N . PHE A 1 123 ? 14.489 -13.788 -18.444 1.00 67.69 123 PHE A N 1
ATOM 851 C CA . PHE A 1 123 ? 14.261 -13.042 -17.208 1.00 67.69 123 PHE A CA 1
ATOM 852 C C . PHE A 1 123 ? 12.820 -12.515 -17.147 1.00 67.69 123 PHE A C 1
ATOM 854 O O . PHE A 1 123 ? 12.603 -11.300 -17.195 1.00 67.69 123 PHE A O 1
ATOM 861 N N . PRO A 1 124 ? 11.803 -13.394 -17.037 1.00 65.00 124 PRO A N 1
ATOM 862 C CA . PRO A 1 124 ? 10.432 -12.953 -16.853 1.00 65.00 124 PRO A CA 1
ATOM 863 C C . PRO A 1 124 ? 10.358 -12.256 -15.497 1.00 65.00 124 PRO A C 1
ATOM 865 O O . PRO A 1 124 ? 10.346 -12.913 -14.456 1.00 65.00 124 PRO A O 1
ATOM 868 N N . GLY A 1 125 ? 10.362 -10.921 -15.504 1.00 62.28 125 GLY A N 1
ATOM 869 C CA . GLY A 1 125 ? 10.294 -10.113 -14.294 1.00 62.28 125 GLY A CA 1
ATOM 870 C C . GLY A 1 125 ? 9.079 -10.531 -13.472 1.00 62.28 125 GLY A C 1
ATOM 871 O O . GLY A 1 125 ? 7.945 -10.157 -13.780 1.00 62.28 125 GLY A O 1
ATOM 872 N N . ARG A 1 126 ? 9.295 -11.343 -12.435 1.00 61.12 126 ARG A N 1
ATOM 873 C CA . ARG A 1 126 ? 8.248 -11.665 -11.473 1.00 61.12 126 ARG A CA 1
ATOM 874 C C . ARG A 1 126 ? 8.041 -10.397 -10.670 1.00 61.12 126 ARG A C 1
ATOM 876 O O . ARG A 1 126 ? 8.972 -9.920 -10.027 1.00 61.12 126 ARG A O 1
ATOM 883 N N . ARG A 1 127 ? 6.831 -9.829 -10.728 1.00 59.09 127 ARG A N 1
ATOM 884 C CA . ARG A 1 127 ? 6.465 -8.749 -9.807 1.00 59.09 127 ARG A CA 1
ATOM 885 C C . ARG A 1 127 ? 6.806 -9.220 -8.403 1.00 59.09 127 ARG A C 1
ATOM 887 O O . ARG A 1 127 ? 6.432 -10.338 -8.043 1.00 59.09 127 ARG A O 1
ATOM 894 N N . ALA A 1 128 ? 7.484 -8.366 -7.640 1.00 56.78 128 ALA A N 1
ATOM 895 C CA . ALA A 1 128 ? 7.660 -8.587 -6.216 1.00 56.78 128 ALA A CA 1
ATOM 896 C C . ALA A 1 128 ? 6.310 -9.040 -5.632 1.00 56.78 128 ALA A C 1
ATOM 898 O O . ALA A 1 128 ? 5.294 -8.389 -5.925 1.00 56.78 128 ALA A O 1
ATOM 899 N N . PRO A 1 129 ? 6.253 -10.147 -4.872 1.00 53.22 129 PRO A N 1
ATOM 900 C CA . PRO A 1 129 ? 5.027 -10.520 -4.192 1.00 53.22 129 PRO A CA 1
ATOM 901 C C . PRO A 1 129 ? 4.586 -9.313 -3.367 1.00 53.22 129 PRO A C 1
ATOM 903 O O . PRO A 1 129 ? 5.342 -8.792 -2.544 1.00 53.22 129 PRO A O 1
ATOM 906 N N . ARG A 1 130 ? 3.387 -8.799 -3.659 1.00 58.31 130 ARG A N 1
ATOM 907 C CA . ARG A 1 130 ? 2.835 -7.686 -2.886 1.00 58.31 130 ARG A CA 1
ATOM 908 C C . ARG A 1 130 ? 2.745 -8.160 -1.433 1.00 58.31 130 ARG A C 1
ATOM 910 O O . ARG A 1 130 ? 2.261 -9.271 -1.220 1.00 58.31 130 ARG A O 1
ATOM 917 N N . PRO A 1 131 ? 3.212 -7.368 -0.456 1.00 53.19 131 PRO A N 1
ATOM 918 C CA . PRO A 1 131 ? 3.177 -7.769 0.942 1.00 53.19 131 PRO A CA 1
ATOM 919 C C . PRO A 1 131 ? 1.729 -8.048 1.361 1.00 53.19 131 PRO A C 1
ATOM 921 O O . PRO A 1 131 ? 0.922 -7.124 1.435 1.00 53.19 131 PRO A O 1
ATOM 924 N N . GLY A 1 132 ? 1.433 -9.332 1.585 1.00 58.91 132 GLY A N 1
ATOM 925 C CA . GLY A 1 132 ? 0.199 -9.877 2.152 1.00 58.91 132 GLY A CA 1
ATOM 926 C C . GLY A 1 132 ? -1.103 -9.642 1.365 1.00 58.91 132 GLY A C 1
ATOM 927 O O . GLY A 1 132 ? -1.213 -8.727 0.542 1.00 58.91 132 GLY A O 1
ATOM 928 N N . PRO A 1 133 ? -2.146 -10.452 1.625 1.00 65.00 133 PRO A N 1
ATOM 929 C CA . PRO A 1 133 ? -3.501 -10.085 1.242 1.00 65.00 133 PRO A CA 1
ATOM 930 C C . PRO A 1 133 ? -3.834 -8.750 1.914 1.00 65.00 133 PRO A C 1
ATOM 932 O O . PRO A 1 133 ? -3.818 -8.635 3.139 1.00 65.00 133 PRO A O 1
ATOM 935 N N . ARG A 1 134 ? -4.113 -7.714 1.114 1.00 73.88 134 ARG A N 1
ATOM 936 C CA . ARG A 1 134 ? -4.671 -6.473 1.659 1.00 73.88 134 ARG A CA 1
ATOM 937 C C . ARG A 1 134 ? -6.004 -6.846 2.307 1.00 73.88 134 ARG A C 1
ATOM 939 O O . ARG A 1 134 ? -6.855 -7.371 1.584 1.00 73.88 134 ARG A O 1
ATOM 946 N N . PRO A 1 135 ? -6.199 -6.607 3.613 1.00 84.25 135 PRO A N 1
ATOM 947 C CA . PRO A 1 135 ? -7.477 -6.901 4.235 1.00 84.25 135 PRO A CA 1
ATOM 948 C C . PRO A 1 135 ? -8.581 -6.167 3.471 1.00 84.25 135 PRO A C 1
ATOM 950 O O . PRO A 1 135 ? -8.411 -5.007 3.080 1.00 84.25 135 PRO A O 1
ATOM 953 N N . ALA A 1 136 ? -9.691 -6.858 3.209 1.00 89.38 136 ALA A N 1
ATOM 954 C CA . ALA A 1 136 ? -10.822 -6.268 2.510 1.00 89.38 136 ALA A CA 1
ATOM 955 C C . ALA A 1 136 ? -11.344 -5.080 3.329 1.00 89.38 136 ALA A C 1
ATOM 957 O O . ALA A 1 136 ? -11.814 -5.246 4.456 1.00 89.38 136 ALA A O 1
ATOM 958 N N . LEU A 1 137 ? -11.222 -3.873 2.773 1.00 94.50 137 LEU A N 1
ATOM 959 C CA . LEU A 1 137 ? -11.655 -2.666 3.461 1.00 94.50 137 LEU A CA 1
ATOM 960 C C . LEU A 1 137 ? -13.185 -2.607 3.473 1.00 94.50 137 LEU A C 1
ATOM 962 O O . LEU A 1 137 ? -13.821 -2.682 2.421 1.00 94.50 137 LEU A O 1
ATOM 966 N N . ALA A 1 138 ? -13.769 -2.457 4.656 1.00 95.31 138 ALA A N 1
ATOM 967 C CA . ALA A 1 138 ? -15.189 -2.210 4.837 1.00 95.31 138 ALA A CA 1
ATOM 968 C C . ALA A 1 138 ? -15.431 -0.698 4.998 1.00 95.31 138 ALA A C 1
ATOM 970 O O . ALA A 1 138 ? -14.689 -0.029 5.727 1.00 95.31 138 ALA A O 1
ATOM 971 N N . PRO A 1 139 ? -16.450 -0.122 4.339 1.00 95.69 139 PRO A N 1
ATOM 972 C CA . PRO A 1 139 ? -16.847 1.248 4.622 1.00 95.69 139 PRO A CA 1
ATOM 973 C C . PRO A 1 139 ? -17.406 1.330 6.048 1.00 95.69 139 PRO A C 1
ATOM 975 O O . PRO A 1 139 ? -18.217 0.496 6.445 1.00 95.69 139 PRO A O 1
ATOM 978 N N . LEU A 1 140 ? -17.004 2.356 6.806 1.00 96.06 140 LEU A N 1
ATOM 979 C CA . LEU A 1 140 ? -17.437 2.542 8.197 1.00 96.06 140 LEU A CA 1
ATOM 980 C C . LEU A 1 140 ? -18.969 2.567 8.325 1.00 96.06 140 LEU A C 1
ATOM 982 O O . LEU A 1 140 ? -19.520 1.963 9.238 1.00 96.06 140 LEU A O 1
ATOM 986 N N . GLY A 1 141 ? -19.657 3.184 7.358 1.00 96.06 141 GLY A N 1
ATOM 987 C CA . GLY A 1 141 ? -21.120 3.209 7.301 1.00 96.06 141 GLY A CA 1
ATOM 988 C C . GLY A 1 141 ? -21.764 1.820 7.256 1.00 96.06 141 GLY A C 1
ATOM 989 O O . GLY A 1 141 ? -22.785 1.629 7.901 1.00 96.06 141 GLY A O 1
ATOM 990 N N . ALA A 1 142 ? -21.149 0.835 6.583 1.00 95.94 142 ALA A N 1
ATOM 991 C CA . ALA A 1 142 ? -21.679 -0.534 6.534 1.00 95.94 142 ALA A CA 1
ATOM 992 C C . ALA A 1 142 ? -21.578 -1.259 7.884 1.00 95.94 142 ALA A C 1
ATOM 994 O O . ALA A 1 142 ? -22.421 -2.090 8.204 1.00 95.94 142 ALA A O 1
ATOM 995 N N . LEU A 1 143 ? -20.560 -0.938 8.686 1.00 95.88 143 LEU A N 1
ATOM 996 C CA . LEU A 1 143 ? -20.424 -1.469 10.043 1.00 95.88 143 LEU A CA 1
ATOM 997 C C . LEU A 1 143 ? -21.416 -0.788 10.993 1.00 95.88 143 LEU A C 1
ATOM 999 O O . LEU A 1 143 ? -22.053 -1.461 11.801 1.00 95.88 143 LEU A O 1
ATOM 1003 N N . LEU A 1 144 ? -21.593 0.531 10.851 1.00 95.62 144 LEU A N 1
ATOM 1004 C CA . LEU A 1 144 ? -22.535 1.325 11.646 1.00 95.62 144 LEU A CA 1
ATOM 1005 C C . LEU A 1 144 ? -23.996 0.933 11.395 1.00 95.62 144 LEU A C 1
ATOM 1007 O O . LEU A 1 144 ? -24.747 0.797 12.352 1.00 95.62 144 LEU A O 1
ATOM 1011 N N . CYS A 1 145 ? -24.394 0.696 10.141 1.00 96.12 145 CYS A N 1
ATOM 1012 C CA . CYS A 1 145 ? -25.767 0.298 9.812 1.00 96.12 145 CYS A CA 1
ATOM 1013 C C . CYS A 1 145 ? -26.065 -1.194 10.037 1.00 96.12 145 CYS A C 1
ATOM 1015 O O . CYS A 1 145 ? -27.182 -1.631 9.785 1.00 96.12 145 CYS A O 1
ATOM 1017 N N . GLY A 1 146 ? -25.080 -1.985 10.474 1.00 96.69 146 GLY A N 1
ATOM 1018 C CA . GLY A 1 146 ? -25.265 -3.419 10.704 1.00 96.69 146 GLY A CA 1
ATOM 1019 C C . GLY A 1 146 ? -25.211 -4.296 9.454 1.00 96.69 146 GLY A C 1
ATOM 1020 O O . GLY A 1 146 ? -25.458 -5.489 9.553 1.00 96.69 146 GLY A O 1
ATOM 1021 N N . ALA A 1 147 ? -24.834 -3.758 8.291 1.00 96.88 147 ALA A N 1
ATOM 1022 C CA . ALA A 1 147 ? -24.654 -4.557 7.075 1.00 96.88 147 ALA A CA 1
ATOM 1023 C C . ALA A 1 147 ? -23.438 -5.502 7.146 1.00 96.88 147 ALA A C 1
ATOM 1025 O O . ALA A 1 147 ? -23.325 -6.431 6.345 1.00 96.88 147 ALA A O 1
ATOM 1026 N N . ARG A 1 148 ? -22.499 -5.246 8.066 1.00 96.62 148 ARG A N 1
ATOM 1027 C CA . ARG A 1 148 ? -21.369 -6.127 8.387 1.00 96.62 148 ARG A CA 1
ATOM 1028 C C . ARG A 1 148 ? -21.084 -6.120 9.878 1.00 96.62 148 ARG A C 1
ATOM 1030 O O . ARG A 1 148 ? -21.145 -5.061 10.503 1.00 96.62 148 ARG A O 1
ATOM 1037 N N . ASP A 1 149 ? -20.674 -7.272 10.395 1.00 97.25 149 ASP A N 1
ATOM 1038 C CA . ASP A 1 149 ? -20.258 -7.428 11.792 1.00 97.25 149 ASP A CA 1
ATOM 1039 C C . ASP A 1 149 ? -18.763 -7.252 12.002 1.00 97.25 149 ASP A C 1
ATOM 1041 O O . ASP A 1 149 ? -18.333 -6.939 13.104 1.00 97.25 149 ASP A O 1
ATOM 1045 N N . GLU A 1 150 ? -17.954 -7.382 10.956 1.00 97.25 150 GLU A N 1
ATOM 1046 C CA . GLU A 1 150 ? -16.528 -7.110 11.050 1.00 97.25 150 GLU A CA 1
ATOM 1047 C C . GLU A 1 150 ? -15.951 -6.555 9.751 1.00 97.25 150 GLU A C 1
ATOM 1049 O O . GLU A 1 150 ? -16.475 -6.756 8.649 1.00 97.25 150 GLU A O 1
ATOM 1054 N N . GLY A 1 151 ? -14.852 -5.819 9.883 1.00 96.00 151 GLY A N 1
ATOM 1055 C CA . GLY A 1 151 ? -14.099 -5.346 8.735 1.00 96.00 151 GLY A CA 1
ATOM 1056 C C . GLY A 1 151 ? -12.976 -4.389 9.096 1.00 96.00 151 GLY A C 1
ATOM 1057 O O . GLY A 1 151 ? -12.980 -3.738 10.140 1.00 96.00 151 GLY A O 1
ATOM 1058 N N . TRP A 1 152 ? -12.008 -4.283 8.189 1.00 96.38 152 TRP A N 1
ATOM 1059 C CA . TRP A 1 152 ? -10.934 -3.307 8.303 1.00 96.38 152 TRP A CA 1
ATOM 1060 C C . TRP A 1 152 ? -11.380 -1.963 7.738 1.00 96.38 152 TRP A C 1
ATOM 1062 O O . TRP A 1 152 ? -11.797 -1.868 6.586 1.00 96.38 152 TRP A O 1
ATOM 1072 N N . VAL A 1 153 ? -11.257 -0.906 8.529 1.00 96.38 153 VAL A N 1
ATOM 1073 C CA . VAL A 1 153 ? -11.616 0.458 8.147 1.00 96.38 153 VAL A CA 1
ATOM 1074 C C . VAL A 1 153 ? -10.352 1.296 8.070 1.00 96.38 153 VAL A C 1
ATOM 1076 O O . VAL A 1 153 ? -9.552 1.334 9.001 1.00 96.38 153 VAL A O 1
ATOM 1079 N N . LYS A 1 154 ? -10.173 2.016 6.962 1.00 96.38 154 LYS A N 1
ATOM 1080 C CA . LYS A 1 154 ? -9.130 3.038 6.855 1.00 96.38 154 LYS A CA 1
ATOM 1081 C C . LYS A 1 154 ? -9.665 4.358 7.409 1.00 96.38 154 LYS A C 1
ATOM 1083 O O . LYS A 1 154 ? -10.518 4.978 6.775 1.00 96.38 154 LYS A O 1
ATOM 1088 N N . ALA A 1 155 ? -9.149 4.797 8.552 1.00 97.25 155 ALA A N 1
ATOM 1089 C CA . ALA A 1 155 ? -9.605 6.006 9.236 1.00 97.25 155 ALA A CA 1
ATOM 1090 C C . ALA A 1 155 ? -8.429 6.814 9.800 1.00 97.25 155 ALA A C 1
ATOM 1092 O O . ALA A 1 155 ? -7.320 6.306 9.974 1.00 97.25 155 ALA A O 1
ATOM 1093 N N . ARG A 1 156 ? -8.669 8.095 10.083 1.00 97.31 156 ARG A N 1
ATOM 1094 C CA . ARG A 1 156 ? -7.817 8.863 10.993 1.00 97.31 156 ARG A CA 1
ATOM 1095 C C . ARG A 1 156 ? -8.233 8.494 12.412 1.00 97.31 156 ARG A C 1
ATOM 1097 O O . ARG A 1 156 ? -9.406 8.611 12.742 1.00 97.31 156 ARG A O 1
ATOM 1104 N N . VAL A 1 157 ? -7.288 8.010 13.201 1.00 97.69 157 VAL A N 1
ATOM 1105 C CA . VAL A 1 157 ? -7.519 7.494 14.547 1.00 97.69 157 VAL A CA 1
ATOM 1106 C C . VAL A 1 157 ? -6.890 8.447 15.544 1.00 97.69 157 VAL A C 1
ATOM 1108 O O . VAL A 1 157 ? -5.705 8.756 15.436 1.00 97.69 157 VAL A O 1
ATOM 1111 N N . GLU A 1 158 ? -7.687 8.895 16.503 1.00 97.50 158 GLU A N 1
ATOM 1112 C CA . GLU A 1 158 ? -7.287 9.746 17.622 1.00 97.50 158 GLU A CA 1
ATOM 1113 C C . GLU A 1 158 ? -7.696 9.065 18.932 1.00 97.50 158 GLU A C 1
ATOM 1115 O O . GLU A 1 158 ? -8.698 8.350 18.983 1.00 97.50 158 GLU A O 1
ATOM 1120 N N . ARG A 1 159 ? -6.914 9.237 20.002 1.00 96.56 159 ARG A N 1
ATOM 1121 C CA . ARG A 1 159 ? -7.280 8.685 21.313 1.00 96.56 159 ARG A CA 1
ATOM 1122 C C . ARG A 1 159 ? -8.397 9.545 21.914 1.00 96.56 159 ARG A C 1
ATOM 1124 O O . ARG A 1 159 ? -8.229 10.754 22.032 1.00 96.56 159 ARG A O 1
ATOM 1131 N N . ALA A 1 160 ? -9.514 8.926 22.292 1.00 95.19 160 ALA A N 1
ATOM 1132 C CA . ALA A 1 160 ? -10.640 9.592 22.941 1.00 95.19 160 ALA A CA 1
ATOM 1133 C C . ALA A 1 160 ? -10.814 9.014 24.350 1.00 95.19 160 ALA A C 1
ATOM 1135 O O . ALA A 1 160 ? -11.276 7.890 24.514 1.00 95.19 160 ALA A O 1
ATOM 1136 N N . GLY A 1 161 ? -10.387 9.764 25.367 1.00 91.62 161 GLY A N 1
ATOM 1137 C CA . GLY A 1 161 ? -10.486 9.345 26.768 1.00 91.62 161 GLY A CA 1
ATOM 1138 C C . GLY A 1 161 ? -9.715 8.065 27.124 1.00 91.62 161 GLY A C 1
ATOM 1139 O O . GLY A 1 161 ? -8.889 7.547 26.361 1.00 91.62 161 GLY A O 1
ATOM 1140 N N . GLU A 1 162 ? -9.979 7.556 28.328 1.00 88.75 162 GLU A N 1
ATOM 1141 C CA . GLU A 1 162 ? -9.402 6.305 28.814 1.00 88.75 162 GLU A CA 1
ATOM 1142 C C . GLU A 1 162 ? -10.130 5.106 28.204 1.00 88.75 162 GLU A C 1
ATOM 1144 O O . GLU A 1 162 ? -11.159 4.646 28.688 1.00 88.75 162 GLU A O 1
ATOM 1149 N N . GLY A 1 163 ? -9.577 4.575 27.113 1.00 94.69 163 GLY A N 1
ATOM 1150 C CA . GLY A 1 163 ? -10.022 3.294 26.567 1.00 94.69 163 GLY A CA 1
ATOM 1151 C C . GLY A 1 163 ? -10.870 3.364 25.301 1.00 94.69 163 GLY A C 1
ATOM 1152 O O . GLY A 1 163 ? -11.246 2.299 24.818 1.00 94.69 163 GLY A O 1
ATOM 1153 N N . ALA A 1 164 ? -11.117 4.543 24.724 1.00 97.12 164 ALA A N 1
ATOM 1154 C CA . ALA A 1 164 ? -11.778 4.667 23.426 1.00 97.12 164 ALA A CA 1
ATOM 1155 C C . ALA A 1 164 ? -10.876 5.308 22.355 1.00 97.12 164 ALA A C 1
ATOM 1157 O O . ALA A 1 164 ? -9.872 5.974 22.629 1.00 97.12 164 ALA A O 1
ATOM 1158 N N . LEU A 1 165 ? -11.224 5.051 21.098 1.00 97.38 165 LEU A N 1
ATOM 1159 C CA . LEU A 1 165 ? -10.620 5.656 19.917 1.00 97.38 165 LEU A CA 1
ATOM 1160 C C . LEU A 1 165 ? -11.689 6.404 19.149 1.00 97.38 165 LEU A C 1
ATOM 1162 O O . LEU A 1 165 ? -12.741 5.848 18.845 1.00 97.38 165 LEU A O 1
ATOM 1166 N N . ARG A 1 166 ? -11.384 7.636 18.764 1.00 97.94 166 ARG A N 1
ATOM 1167 C CA . ARG A 1 166 ? -12.159 8.376 17.780 1.00 97.94 166 ARG A CA 1
ATOM 1168 C C . ARG A 1 166 ? -11.650 8.013 16.392 1.00 97.94 166 ARG A C 1
ATOM 1170 O O . ARG A 1 166 ? -10.492 8.270 16.061 1.00 97.94 166 ARG A O 1
ATOM 1177 N N . LEU A 1 167 ? -12.507 7.396 15.586 1.00 97.69 167 LEU A N 1
ATOM 1178 C CA . LEU A 1 167 ? -12.241 7.108 14.183 1.00 97.69 167 LEU A CA 1
ATOM 1179 C C . LEU A 1 167 ? -12.964 8.117 13.302 1.00 97.69 167 LEU A C 1
ATOM 1181 O O . LEU A 1 167 ? -14.191 8.153 13.275 1.00 97.69 167 LEU A O 1
ATOM 1185 N N . THR A 1 168 ? -12.198 8.851 12.504 1.00 97.75 168 THR A N 1
ATOM 1186 C CA . THR A 1 168 ? -12.711 9.782 11.499 1.00 97.75 168 THR A CA 1
ATOM 1187 C C . THR A 1 168 ? -12.484 9.196 10.108 1.00 97.75 168 THR A C 1
ATOM 1189 O O . THR A 1 168 ? -11.343 9.070 9.645 1.00 97.75 168 THR A O 1
ATOM 1192 N N . ALA A 1 169 ? -13.568 8.826 9.427 1.00 96.25 169 ALA A N 1
ATOM 1193 C CA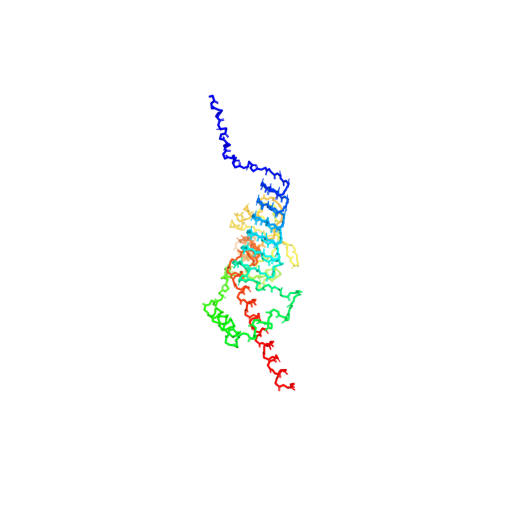 . ALA A 1 169 ? -13.555 8.279 8.070 1.00 96.25 169 ALA A CA 1
ATOM 1194 C C . ALA A 1 169 ? -14.447 9.110 7.131 1.00 96.25 169 ALA A C 1
ATOM 1196 O O . ALA A 1 169 ? -15.140 10.036 7.551 1.00 96.25 169 ALA A O 1
ATOM 1197 N N . ARG A 1 170 ? -14.433 8.794 5.828 1.00 90.19 170 ARG A N 1
ATOM 1198 C CA . ARG A 1 170 ? -15.356 9.421 4.866 1.00 90.19 170 ARG A CA 1
ATOM 1199 C C . ARG A 1 170 ? -16.795 9.079 5.269 1.00 90.19 170 ARG A C 1
ATOM 1201 O O . ARG A 1 170 ? -17.197 7.930 5.120 1.00 90.19 170 ARG A O 1
ATOM 1208 N N . GLY A 1 171 ? -17.527 10.064 5.786 1.00 85.44 171 GLY A N 1
ATOM 1209 C CA . GLY A 1 171 ? -18.923 9.919 6.209 1.00 85.44 171 GLY A CA 1
ATOM 1210 C C . GLY A 1 171 ? -19.186 10.145 7.699 1.00 85.44 171 GLY A C 1
ATOM 1211 O O . GLY A 1 171 ? -20.347 10.175 8.082 1.00 85.44 171 GLY A O 1
ATOM 1212 N N . GLY A 1 172 ? -18.159 10.336 8.535 1.00 93.81 172 GLY A N 1
ATOM 1213 C CA . GLY A 1 172 ? -18.379 10.703 9.935 1.00 93.81 172 GLY A CA 1
ATOM 1214 C C . GLY A 1 172 ? -17.217 10.398 10.872 1.00 93.81 172 GLY A C 1
ATOM 1215 O O . GLY A 1 172 ? -16.189 9.840 10.477 1.00 93.81 172 GLY A O 1
ATOM 1216 N N . SER A 1 173 ? -17.417 10.779 12.131 1.00 96.81 173 SER A N 1
ATOM 1217 C CA . SER A 1 173 ? -16.560 10.430 13.259 1.00 96.81 173 SER A CA 1
ATOM 1218 C C . SER A 1 173 ? -17.352 9.563 14.229 1.00 96.81 173 SER A C 1
ATOM 1220 O O . SER A 1 173 ? -18.496 9.889 14.536 1.00 96.81 173 SER A O 1
ATOM 1222 N N . VAL A 1 174 ? -16.751 8.483 14.719 1.00 97.62 174 VAL A N 1
ATOM 1223 C CA . VAL A 1 174 ? -17.348 7.609 15.737 1.00 97.62 174 VAL A CA 1
ATOM 1224 C C . VAL A 1 174 ? -16.323 7.299 16.819 1.00 97.62 174 VAL A C 1
ATOM 1226 O O . VAL A 1 174 ? -15.144 7.112 16.522 1.00 97.62 174 VAL A O 1
ATOM 1229 N N . GLU A 1 175 ? -16.763 7.255 18.071 1.00 97.94 175 GLU A N 1
ATOM 1230 C CA . GLU A 1 175 ? -15.936 6.814 19.190 1.00 97.94 175 GLU A CA 1
ATOM 1231 C C . GLU A 1 175 ? -16.213 5.344 19.473 1.00 97.94 175 GLU A C 1
ATOM 1233 O O . GLU A 1 175 ? -17.356 4.957 19.704 1.00 97.94 175 GLU A O 1
ATOM 1238 N N . LEU A 1 176 ? -15.168 4.519 19.411 1.00 97.62 176 LEU A N 1
ATOM 1239 C CA . LEU A 1 176 ? -15.256 3.086 19.650 1.00 97.62 176 LEU A CA 1
ATOM 1240 C C . LEU A 1 176 ? -14.418 2.695 20.872 1.00 97.62 176 LEU A C 1
ATOM 1242 O O . LEU A 1 176 ? -13.250 3.090 20.953 1.00 97.62 176 LEU A O 1
ATOM 1246 N N . PRO A 1 177 ? -14.946 1.876 21.794 1.00 97.81 177 PRO A N 1
ATOM 1247 C CA . PRO A 1 177 ? -14.141 1.256 22.840 1.00 97.81 177 PRO A CA 1
ATOM 1248 C C . PRO A 1 177 ? -13.042 0.360 22.245 1.00 97.81 177 PRO A C 1
ATOM 1250 O O . PRO A 1 177 ? -13.249 -0.341 21.253 1.00 97.81 177 PRO A O 1
ATOM 1253 N N . MET A 1 178 ? -11.866 0.364 22.872 1.00 97.50 178 MET A N 1
ATOM 1254 C CA . MET A 1 178 ? -10.720 -0.455 22.477 1.00 97.50 178 MET A CA 1
ATOM 1255 C C . MET A 1 178 ? -10.732 -1.822 23.150 1.00 97.50 178 MET A C 1
ATOM 1257 O O . MET A 1 178 ? -10.712 -1.921 24.382 1.00 97.50 178 MET A O 1
ATOM 1261 N N . ALA A 1 179 ? -10.602 -2.871 22.342 1.00 97.19 179 ALA A N 1
ATOM 1262 C CA . ALA A 1 179 ? -10.198 -4.180 22.829 1.00 97.19 179 ALA A CA 1
ATOM 1263 C C . ALA A 1 179 ? -8.740 -4.151 23.351 1.00 97.19 179 ALA A C 1
ATOM 1265 O O . ALA A 1 179 ? -7.954 -3.271 22.978 1.00 97.19 179 ALA A O 1
ATOM 1266 N N . PRO A 1 180 ? -8.318 -5.118 24.190 1.00 97.06 180 PRO A N 1
ATOM 1267 C CA . PRO A 1 180 ? -6.951 -5.168 24.718 1.00 97.06 180 PRO A CA 1
ATOM 1268 C C . PRO A 1 180 ? -5.856 -5.211 23.638 1.00 97.06 180 PRO A C 1
ATOM 1270 O O . PRO A 1 180 ? -4.795 -4.615 23.822 1.00 97.06 180 PRO A O 1
ATOM 1273 N N . ALA A 1 181 ? -6.109 -5.883 22.509 1.00 95.81 181 ALA A N 1
ATOM 1274 C CA . ALA A 1 181 ? -5.183 -5.934 21.376 1.00 95.81 181 ALA A CA 1
ATOM 1275 C C . ALA A 1 181 ? -5.016 -4.554 20.723 1.00 95.81 181 ALA A C 1
ATOM 1277 O O . ALA A 1 181 ? -3.896 -4.039 20.681 1.00 95.81 181 ALA A O 1
ATOM 1278 N N . ALA A 1 182 ? -6.124 -3.900 20.358 1.00 96.19 182 ALA A N 1
ATOM 1279 C CA . ALA A 1 182 ? -6.107 -2.519 19.886 1.00 96.19 182 ALA A CA 1
ATOM 1280 C C . ALA A 1 182 ? -5.425 -1.567 20.878 1.00 96.19 182 ALA A C 1
ATOM 1282 O O . ALA A 1 182 ? -4.669 -0.696 20.467 1.00 96.19 182 ALA A O 1
ATOM 1283 N N . ARG A 1 183 ? -5.604 -1.742 22.191 1.00 96.56 183 ARG A N 1
ATOM 1284 C CA . ARG A 1 183 ? -4.938 -0.891 23.191 1.00 96.56 183 ARG A CA 1
ATOM 1285 C C . ARG A 1 183 ? -3.411 -0.991 23.122 1.00 96.56 183 ARG A C 1
ATOM 1287 O O . ARG A 1 183 ? -2.736 0.036 23.186 1.00 96.56 183 ARG A O 1
ATOM 1294 N N . ARG A 1 184 ? -2.867 -2.206 22.964 1.00 95.50 184 ARG A N 1
ATOM 1295 C CA . ARG A 1 184 ? -1.419 -2.428 22.792 1.00 95.50 184 ARG A CA 1
ATOM 1296 C C . ARG A 1 184 ? -0.910 -1.816 21.488 1.00 95.50 184 ARG A C 1
ATOM 1298 O O . ARG A 1 184 ? 0.087 -1.101 21.505 1.00 95.50 184 ARG A O 1
ATOM 1305 N N . ALA A 1 185 ? -1.617 -2.040 20.381 1.00 95.12 185 ALA A N 1
ATOM 1306 C CA . ALA A 1 185 ? -1.247 -1.479 19.084 1.00 95.12 185 ALA A CA 1
ATOM 1307 C C . ALA A 1 185 ? -1.341 0.060 19.069 1.00 95.12 185 ALA A C 1
ATOM 1309 O O . ALA A 1 185 ? -0.439 0.733 18.576 1.00 95.12 185 ALA A O 1
ATOM 1310 N N . ALA A 1 186 ? -2.379 0.636 19.684 1.00 95.56 186 ALA A N 1
ATOM 1311 C CA . ALA A 1 186 ? -2.554 2.079 19.838 1.00 95.56 186 ALA A CA 1
ATOM 1312 C C . ALA A 1 186 ? -1.417 2.713 20.644 1.00 95.56 186 ALA A C 1
ATOM 1314 O O . ALA A 1 186 ? -0.967 3.799 20.296 1.00 95.56 186 ALA A O 1
ATOM 1315 N N . ALA A 1 187 ? -0.939 2.051 21.704 1.00 94.62 187 ALA A N 1
ATOM 1316 C CA . ALA A 1 187 ? 0.190 2.547 22.490 1.00 94.62 187 ALA A CA 1
ATOM 1317 C C . ALA A 1 187 ? 1.473 2.671 21.649 1.00 94.62 187 ALA A C 1
ATOM 1319 O O . ALA A 1 187 ? 2.209 3.637 21.814 1.00 94.62 187 ALA A O 1
ATOM 1320 N N . ALA A 1 188 ? 1.705 1.740 20.717 1.00 94.06 188 ALA A N 1
ATOM 1321 C CA . ALA A 1 188 ? 2.852 1.786 19.812 1.00 94.06 188 ALA A CA 1
ATOM 1322 C C . ALA A 1 188 ? 2.668 2.784 18.653 1.00 94.06 188 ALA A C 1
ATOM 1324 O O . ALA A 1 188 ? 3.611 3.467 18.265 1.00 94.06 188 ALA A O 1
ATOM 1325 N N . LEU A 1 189 ? 1.460 2.868 18.085 1.00 94.69 189 LEU A N 1
ATOM 1326 C CA . LEU A 1 189 ? 1.194 3.618 16.850 1.00 94.69 189 LEU A CA 1
ATOM 1327 C C . LEU A 1 189 ? 0.781 5.084 17.071 1.00 94.69 189 LEU A C 1
ATOM 1329 O O . LEU A 1 189 ? 0.854 5.872 16.131 1.00 94.69 189 LEU A O 1
ATOM 1333 N N . LEU A 1 190 ? 0.332 5.456 18.275 1.00 95.19 190 LEU A N 1
ATOM 1334 C CA . LEU A 1 190 ? -0.183 6.795 18.614 1.00 95.19 190 LEU A CA 1
ATOM 1335 C C . LEU A 1 190 ? 0.610 7.458 19.758 1.00 95.19 190 LEU A C 1
ATOM 1337 O O . LEU A 1 190 ? 0.032 8.182 20.569 1.00 95.19 190 LEU A O 1
ATOM 1341 N N . ALA A 1 191 ? 1.919 7.201 19.841 1.00 86.19 191 ALA A N 1
ATOM 1342 C CA . ALA A 1 191 ? 2.776 7.634 20.953 1.00 86.19 191 ALA A CA 1
ATOM 1343 C C . ALA A 1 191 ? 2.741 9.155 21.230 1.00 86.19 191 ALA A C 1
ATOM 1345 O O . ALA A 1 191 ? 2.826 9.571 22.381 1.00 86.19 191 ALA A O 1
ATOM 1346 N N . ASP A 1 192 ? 2.527 9.979 20.201 1.00 87.81 192 ASP A N 1
ATOM 1347 C CA . ASP A 1 192 ? 2.594 11.445 20.302 1.00 87.81 192 ASP A CA 1
ATOM 1348 C C . ASP A 1 192 ? 1.259 12.119 20.670 1.00 87.81 192 ASP A C 1
ATOM 1350 O O . ASP A 1 192 ? 1.145 13.343 20.603 1.00 87.81 192 ASP A O 1
ATOM 1354 N N . GLY A 1 193 ? 0.192 11.353 20.923 1.00 84.31 193 GLY A N 1
ATOM 1355 C CA . GLY A 1 193 ? -1.165 11.898 21.100 1.00 84.31 193 GLY A CA 1
ATOM 1356 C C . GLY A 1 193 ? -1.760 12.546 19.838 1.00 84.31 193 GLY A C 1
ATOM 1357 O O . GLY A 1 193 ? -2.926 12.938 19.823 1.00 84.31 193 GLY A O 1
ATOM 1358 N N . ARG A 1 194 ? -0.987 12.628 18.750 1.00 89.50 194 ARG A N 1
ATOM 1359 C CA . ARG A 1 194 ? -1.430 13.106 17.442 1.00 89.50 194 ARG A CA 1
ATOM 1360 C C . ARG A 1 194 ? -2.189 12.004 16.714 1.00 89.50 194 ARG A C 1
ATOM 1362 O O . ARG A 1 194 ? -1.785 10.843 16.716 1.00 89.50 194 ARG A O 1
ATOM 1369 N N . GLY A 1 195 ? -3.280 12.384 16.055 1.00 93.25 195 GLY A N 1
ATOM 1370 C CA . GLY A 1 195 ? -4.040 11.462 15.221 1.00 93.25 195 GLY A CA 1
ATOM 1371 C C . GLY A 1 195 ? -3.214 10.918 14.059 1.00 93.25 195 GLY A C 1
ATOM 1372 O O . GLY A 1 195 ? -2.553 11.684 13.358 1.00 93.25 195 GLY A O 1
ATOM 1373 N N . ALA A 1 196 ? -3.294 9.611 13.811 1.00 96.19 196 ALA A N 1
ATOM 1374 C CA . ALA A 1 196 ? -2.605 8.947 12.705 1.00 96.19 196 ALA A CA 1
ATOM 1375 C C . ALA A 1 196 ? -3.602 8.293 11.742 1.00 96.19 196 ALA A C 1
ATOM 1377 O O . ALA A 1 196 ? -4.702 7.896 12.120 1.00 96.19 196 ALA A O 1
ATOM 1378 N N . ARG A 1 197 ? -3.231 8.168 10.464 1.00 96.38 197 ARG A N 1
ATOM 1379 C CA . ARG A 1 197 ? -4.023 7.400 9.492 1.00 96.38 197 ARG A CA 1
ATOM 1380 C C . ARG A 1 197 ? -3.682 5.926 9.649 1.00 96.38 197 ARG A C 1
ATOM 1382 O O . ARG A 1 197 ? -2.592 5.528 9.252 1.00 96.38 197 ARG A O 1
ATOM 1389 N N . LEU A 1 198 ? -4.609 5.142 10.187 1.00 96.12 198 LEU A N 1
ATOM 1390 C CA . LEU A 1 198 ? -4.421 3.725 10.491 1.00 96.12 198 LEU A CA 1
ATOM 1391 C C . LEU A 1 198 ? -5.487 2.865 9.803 1.00 96.12 198 LEU A C 1
ATOM 1393 O O . LEU A 1 198 ? -6.521 3.356 9.334 1.00 96.12 198 LEU A O 1
ATOM 1397 N N . LEU A 1 199 ? -5.204 1.570 9.715 1.00 96.06 199 LEU A N 1
ATOM 1398 C CA . LEU A 1 199 ? -6.203 0.545 9.455 1.00 96.06 199 LEU A CA 1
ATOM 1399 C C . LEU A 1 199 ? -6.698 0.047 10.812 1.00 96.06 199 LEU A C 1
ATOM 1401 O O . LEU A 1 199 ? -5.890 -0.355 11.643 1.00 96.06 199 LEU A O 1
ATOM 1405 N N . VAL A 1 200 ? -8.006 0.092 11.042 1.00 96.75 200 VAL A N 1
ATOM 1406 C CA . VAL A 1 200 ? -8.619 -0.375 12.290 1.00 96.75 200 VAL A CA 1
ATOM 1407 C C . VAL A 1 200 ? -9.531 -1.539 11.977 1.00 96.75 200 VAL A C 1
ATOM 1409 O O . VAL A 1 200 ? -10.426 -1.405 11.143 1.00 96.75 200 VAL A O 1
ATOM 1412 N N . GLN A 1 201 ? -9.323 -2.671 12.636 1.00 97.06 201 GLN A N 1
ATOM 1413 C CA . GLN A 1 201 ? -10.284 -3.759 12.594 1.00 97.06 201 GLN A CA 1
ATOM 1414 C C . GLN A 1 201 ? -11.426 -3.411 13.543 1.00 97.06 201 GLN A C 1
ATOM 1416 O O . GLN A 1 201 ? -11.234 -3.331 14.756 1.00 97.06 201 GLN A O 1
ATOM 1421 N N . VAL A 1 202 ? -12.606 -3.170 12.986 1.00 97.56 202 VAL A N 1
ATOM 1422 C CA . VAL A 1 202 ? -13.820 -2.896 13.753 1.00 97.56 202 VAL A CA 1
ATOM 1423 C C . VAL A 1 202 ? -14.646 -4.172 13.791 1.00 97.56 202 VAL A C 1
ATOM 1425 O O . VAL A 1 202 ? -14.844 -4.803 12.749 1.00 97.56 202 VAL A O 1
ATOM 1428 N N . ARG A 1 203 ? -15.116 -4.545 14.981 1.00 97.81 203 ARG A N 1
ATOM 1429 C CA . ARG A 1 203 ? -15.946 -5.727 15.211 1.00 97.81 203 ARG A CA 1
ATOM 1430 C C . ARG A 1 203 ? -17.200 -5.338 15.984 1.00 97.81 203 ARG A C 1
ATOM 1432 O O . ARG A 1 203 ? -17.137 -4.527 16.897 1.00 97.81 203 ARG A O 1
ATOM 1439 N N . ALA A 1 204 ? -18.337 -5.898 15.609 1.00 97.50 204 ALA A N 1
ATOM 1440 C CA . ALA A 1 204 ? -19.572 -5.814 16.358 1.00 97.50 204 ALA A CA 1
ATOM 1441 C C . ALA A 1 204 ? -19.587 -6.906 17.426 1.00 97.50 204 ALA A C 1
ATOM 1443 O O . ALA A 1 204 ? -19.379 -8.084 17.138 1.00 97.50 204 ALA A O 1
ATOM 1444 N N . GLU A 1 205 ? -19.834 -6.502 18.662 1.00 96.81 205 GLU A N 1
ATOM 1445 C CA . GLU A 1 205 ? -20.045 -7.387 19.796 1.00 96.81 205 GLU A CA 1
ATOM 1446 C C . GLU A 1 205 ? -21.472 -7.184 20.304 1.00 96.81 205 GLU A C 1
ATOM 1448 O O . GLU A 1 205 ? -21.919 -6.053 20.503 1.00 96.81 205 GLU A O 1
ATOM 1453 N N . GLU A 1 206 ? -22.197 -8.276 20.535 1.00 96.06 206 GLU A N 1
ATOM 1454 C CA . GLU A 1 206 ? -23.442 -8.217 21.296 1.00 96.06 206 GLU A CA 1
ATOM 1455 C C . GLU A 1 206 ? -23.090 -8.139 22.781 1.00 96.06 206 GLU A C 1
ATOM 1457 O O . GLU A 1 206 ? -22.519 -9.073 23.349 1.00 96.06 206 GLU A O 1
ATOM 1462 N N . ARG A 1 207 ? -23.428 -7.024 23.426 1.00 94.50 207 ARG A N 1
ATOM 1463 C CA . ARG A 1 207 ? -23.368 -6.908 24.881 1.00 94.50 207 ARG A CA 1
ATOM 1464 C C . ARG A 1 207 ? -24.763 -7.064 25.445 1.00 94.50 207 ARG A C 1
ATOM 1466 O O . ARG A 1 207 ? -25.697 -6.381 25.039 1.00 94.50 207 ARG A O 1
ATOM 1473 N N . ILE A 1 208 ? -24.893 -7.960 26.414 1.00 93.38 208 ILE A N 1
ATOM 1474 C CA . ILE A 1 208 ? -26.098 -8.037 27.228 1.00 93.38 208 ILE A CA 1
ATOM 1475 C C . ILE A 1 208 ? -26.077 -6.827 28.154 1.00 93.38 208 ILE A C 1
ATOM 1477 O O . ILE A 1 208 ? -25.201 -6.709 29.015 1.00 93.38 208 ILE A O 1
ATOM 1481 N N . ARG A 1 209 ? -27.024 -5.913 27.966 1.00 89.88 209 ARG A N 1
ATOM 1482 C CA . ARG A 1 209 ? -27.203 -4.798 28.882 1.00 89.88 209 ARG A CA 1
ATOM 1483 C C . ARG A 1 209 ? -27.856 -5.359 30.137 1.00 89.88 209 ARG A C 1
ATOM 1485 O O . ARG A 1 209 ? -28.976 -5.864 30.088 1.00 89.88 209 ARG A O 1
ATOM 1492 N N . GLY A 1 210 ? -27.131 -5.316 31.254 1.00 84.75 210 GLY A N 1
ATOM 1493 C CA . GLY A 1 210 ? -27.685 -5.645 32.563 1.00 84.75 210 GLY A CA 1
ATOM 1494 C C . GLY A 1 210 ? -28.766 -4.628 32.907 1.00 84.75 210 GLY A C 1
ATOM 1495 O O . GLY A 1 210 ? -28.467 -3.563 33.434 1.00 84.75 210 GLY A O 1
ATOM 1496 N N . GLY A 1 211 ? -30.007 -4.906 32.518 1.00 79.12 211 GLY A N 1
ATOM 1497 C CA . GLY A 1 211 ? -31.151 -4.104 32.916 1.00 79.12 211 GLY A CA 1
ATOM 1498 C C . GLY A 1 211 ? -31.518 -4.415 34.362 1.00 79.12 211 GLY A C 1
ATOM 1499 O O . GLY A 1 211 ? -31.498 -5.570 34.771 1.00 79.12 211 GLY A O 1
ATOM 1500 N N . GLU A 1 212 ? -31.932 -3.402 35.120 1.00 84.06 212 GLU A N 1
ATOM 1501 C CA . GLU A 1 212 ? -32.515 -3.574 36.465 1.00 84.06 212 GLU A CA 1
ATOM 1502 C C . GLU A 1 212 ? -33.862 -4.322 36.447 1.00 84.06 212 GLU A C 1
ATOM 1504 O O . GLU A 1 212 ? -34.448 -4.615 37.489 1.00 84.06 212 GLU A O 1
ATOM 1509 N N . ARG A 1 213 ? -34.384 -4.645 35.257 1.00 74.75 213 ARG A N 1
ATOM 1510 C CA . ARG A 1 213 ? -35.602 -5.438 35.106 1.00 74.75 213 ARG A CA 1
ATOM 1511 C C . ARG A 1 213 ? -35.313 -6.852 35.609 1.00 74.75 213 ARG A C 1
ATOM 1513 O O . ARG A 1 213 ? -34.436 -7.526 35.082 1.00 74.75 213 ARG A O 1
ATOM 1520 N N . GLY A 1 214 ? -36.040 -7.263 36.650 1.00 81.56 214 GLY A N 1
ATOM 1521 C CA . GLY A 1 214 ? -35.805 -8.507 37.386 1.00 81.56 214 GLY A CA 1
ATOM 1522 C C . GLY A 1 214 ? -35.692 -9.763 36.511 1.00 81.56 214 GLY A C 1
ATOM 1523 O O . GLY A 1 214 ? -36.110 -9.775 35.358 1.00 81.56 214 GLY A O 1
ATOM 1524 N N . TYR A 1 215 ? -35.183 -10.848 37.106 1.00 80.25 215 TYR A N 1
ATOM 1525 C CA . TYR A 1 215 ? -34.732 -12.112 36.484 1.00 80.25 215 TYR A CA 1
ATOM 1526 C C . TYR A 1 215 ? -35.643 -12.752 35.407 1.00 80.25 215 TYR A C 1
ATOM 1528 O O . TYR A 1 215 ? -35.204 -13.629 34.672 1.00 80.25 215 TYR A O 1
ATOM 1536 N N . ARG A 1 216 ? -36.913 -12.341 35.296 1.00 87.38 216 ARG A N 1
ATOM 1537 C CA . ARG A 1 216 ? -37.872 -12.845 34.300 1.00 87.38 216 ARG A CA 1
ATOM 1538 C C . ARG A 1 216 ? -37.872 -12.092 32.963 1.00 87.38 216 ARG A C 1
ATOM 1540 O O . ARG A 1 216 ? -38.490 -12.581 32.022 1.00 87.38 216 ARG A O 1
ATOM 1547 N N . ALA A 1 217 ? -37.236 -10.927 32.854 1.00 88.06 217 ALA A N 1
ATOM 1548 C CA . ALA A 1 217 ? -37.159 -10.200 31.587 1.00 88.06 217 ALA A CA 1
ATOM 1549 C C . ALA A 1 217 ? -36.035 -10.763 30.701 1.00 88.06 217 ALA A C 1
ATOM 1551 O O . ALA A 1 217 ? -34.923 -10.991 31.175 1.00 88.06 217 ALA A O 1
ATOM 1552 N N . ALA A 1 218 ? -36.316 -10.972 29.410 1.00 87.69 218 ALA A N 1
ATOM 1553 C CA . ALA A 1 218 ? -35.285 -11.362 28.455 1.00 87.69 218 ALA A CA 1
ATOM 1554 C C . ALA A 1 218 ? -34.194 -10.270 28.397 1.00 87.69 218 ALA A C 1
ATOM 1556 O O . ALA A 1 218 ? -34.539 -9.089 28.287 1.00 87.69 218 ALA A O 1
ATOM 1557 N N . PRO A 1 219 ? -32.902 -10.634 28.484 1.00 89.25 219 PRO A N 1
ATOM 1558 C CA . PRO A 1 219 ? -31.813 -9.668 28.464 1.00 89.25 219 PRO A CA 1
ATOM 1559 C C . PRO A 1 219 ? -31.814 -8.877 27.156 1.00 89.25 219 PRO A C 1
ATOM 1561 O O . PRO A 1 219 ? -31.806 -9.456 26.068 1.00 89.25 219 PRO A O 1
ATOM 1564 N N . GLU A 1 220 ? -31.798 -7.551 27.267 1.00 94.19 220 GLU A N 1
ATOM 1565 C CA . GLU A 1 220 ? -31.692 -6.665 26.115 1.00 94.19 220 GLU A CA 1
ATOM 1566 C C . GLU A 1 220 ? -30.269 -6.757 25.552 1.00 94.19 220 GLU A C 1
ATOM 1568 O O . GLU A 1 220 ? -29.279 -6.570 26.269 1.00 94.19 220 GLU A O 1
ATOM 1573 N N . ARG A 1 221 ? -30.159 -7.123 24.273 1.00 94.31 221 ARG A N 1
ATOM 1574 C CA . ARG A 1 221 ? -28.877 -7.232 23.577 1.00 94.31 221 ARG A CA 1
ATOM 1575 C C . ARG A 1 221 ? -28.613 -5.935 22.834 1.00 94.31 221 ARG A C 1
ATOM 1577 O O . ARG A 1 221 ? -29.371 -5.562 21.946 1.00 94.31 221 ARG A O 1
ATOM 1584 N N . GLU A 1 222 ? -27.528 -5.267 23.189 1.00 95.81 222 GLU A N 1
ATOM 1585 C CA . GLU A 1 222 ? -27.068 -4.056 22.528 1.00 95.81 222 GLU A CA 1
ATOM 1586 C C . GLU A 1 222 ? -25.876 -4.396 21.631 1.00 95.81 222 GLU A C 1
ATOM 1588 O O . GLU A 1 222 ? -24.889 -4.993 22.071 1.00 95.81 222 GLU A O 1
ATOM 1593 N N . ARG A 1 223 ? -25.965 -4.025 20.353 1.00 95.69 223 ARG A N 1
ATOM 1594 C CA . ARG A 1 223 ? -24.866 -4.187 19.401 1.00 95.69 223 ARG A CA 1
ATOM 1595 C C . ARG A 1 223 ? -23.876 -3.044 19.590 1.00 95.69 223 ARG A C 1
ATOM 1597 O O . ARG A 1 223 ? -24.162 -1.908 19.222 1.00 95.69 223 ARG A O 1
ATOM 1604 N N . VAL A 1 224 ? -22.700 -3.351 20.123 1.00 96.81 224 VAL A N 1
ATOM 1605 C CA . VAL A 1 224 ? -21.635 -2.378 20.377 1.00 96.81 224 VAL A CA 1
ATOM 1606 C C . VAL A 1 224 ? -20.484 -2.639 19.416 1.00 96.81 224 VAL A C 1
ATOM 1608 O O . VAL A 1 224 ? -19.961 -3.746 19.337 1.00 96.81 224 VAL A O 1
ATOM 1611 N N . LEU A 1 225 ? -20.071 -1.615 18.673 1.00 97.81 225 LEU A N 1
ATOM 1612 C CA . LEU A 1 225 ? -18.875 -1.700 17.840 1.00 97.81 225 LEU A CA 1
ATOM 1613 C C . LEU A 1 225 ? -17.630 -1.481 18.704 1.00 97.81 225 LEU A C 1
ATOM 1615 O O . LEU A 1 225 ? -17.550 -0.507 19.448 1.00 97.81 225 LEU A O 1
ATOM 1619 N N . THR A 1 226 ? -16.645 -2.361 18.583 1.00 97.69 226 THR A N 1
ATOM 1620 C CA . THR A 1 226 ? -15.358 -2.287 19.274 1.00 97.69 226 THR A CA 1
ATOM 1621 C C . THR A 1 226 ? -14.221 -2.181 18.256 1.00 97.69 226 THR A C 1
ATOM 1623 O O . THR A 1 226 ? -14.269 -2.744 17.158 1.00 97.69 226 THR A O 1
ATOM 1626 N N . ALA A 1 227 ? -13.178 -1.424 18.598 1.00 97.81 227 ALA A N 1
ATOM 1627 C CA . ALA A 1 227 ? -11.917 -1.451 17.866 1.00 97.81 227 ALA A CA 1
ATOM 1628 C C . ALA A 1 227 ? -11.126 -2.677 18.341 1.00 97.81 227 ALA A C 1
ATOM 1630 O O . ALA A 1 227 ? -10.571 -2.673 19.443 1.00 97.81 227 ALA A O 1
ATOM 1631 N N . ALA A 1 228 ? -11.116 -3.735 17.531 1.00 97.12 228 ALA A N 1
ATOM 1632 C CA . ALA A 1 228 ? -10.501 -5.016 17.861 1.00 97.12 228 ALA A CA 1
ATOM 1633 C C . ALA A 1 228 ? -8.971 -4.968 17.726 1.00 97.12 228 ALA A C 1
ATOM 1635 O O . ALA A 1 228 ? -8.260 -5.411 18.631 1.00 97.12 228 ALA A O 1
ATOM 1636 N N . ASP A 1 229 ? -8.473 -4.375 16.637 1.00 97.00 229 ASP A N 1
ATOM 1637 C CA . ASP A 1 229 ? -7.040 -4.274 16.341 1.00 97.00 229 ASP A CA 1
ATOM 1638 C C . ASP A 1 229 ? -6.693 -3.020 15.518 1.00 97.00 229 ASP A C 1
ATOM 1640 O O . ASP A 1 229 ? -7.566 -2.405 14.897 1.00 97.00 229 ASP A O 1
ATOM 1644 N N . LEU A 1 230 ? -5.412 -2.638 15.505 1.00 96.12 230 LEU A N 1
ATOM 1645 C CA . LEU A 1 230 ? -4.871 -1.538 14.705 1.00 96.12 230 LEU A CA 1
ATOM 1646 C C . LEU A 1 230 ? -3.622 -1.977 13.950 1.00 96.12 230 LEU A C 1
ATOM 1648 O O . LEU A 1 230 ? -2.698 -2.549 14.519 1.00 96.12 230 LEU A O 1
ATOM 1652 N N . ALA A 1 231 ? -3.544 -1.580 12.686 1.00 94.81 231 ALA A N 1
ATOM 1653 C CA . ALA A 1 231 ? -2.361 -1.750 11.864 1.00 94.81 231 ALA A CA 1
ATOM 1654 C C . ALA A 1 231 ? -1.968 -0.423 11.210 1.00 94.81 231 ALA A C 1
ATOM 1656 O O . ALA A 1 231 ? -2.813 0.358 10.756 1.00 94.81 231 ALA A O 1
ATOM 1657 N N . ALA A 1 232 ? -0.660 -0.178 11.119 1.00 92.19 232 ALA A N 1
ATOM 1658 C CA . ALA A 1 232 ? -0.155 0.877 10.256 1.00 92.19 232 ALA A CA 1
ATOM 1659 C C . ALA A 1 232 ? -0.544 0.559 8.802 1.00 92.19 232 ALA A C 1
ATOM 1661 O O . ALA A 1 232 ? -0.472 -0.603 8.385 1.00 92.19 232 ALA A O 1
ATOM 1662 N N . PRO A 1 233 ? -0.955 1.558 8.000 1.00 87.94 233 PRO A N 1
ATOM 1663 C CA . PRO A 1 233 ? -1.068 1.340 6.571 1.00 87.94 233 PRO A CA 1
ATOM 1664 C C . PRO A 1 233 ? 0.310 0.896 6.065 1.00 87.94 233 PRO A C 1
ATOM 1666 O O . PRO A 1 233 ? 1.320 1.409 6.558 1.00 87.94 233 PRO A O 1
ATOM 1669 N N . PRO A 1 234 ? 0.377 -0.036 5.099 1.00 80.44 234 PRO A N 1
ATOM 1670 C CA . PRO A 1 234 ? 1.657 -0.434 4.536 1.00 80.44 234 PRO A CA 1
ATOM 1671 C C . PRO A 1 234 ? 2.380 0.830 4.083 1.00 80.44 234 PRO A C 1
ATOM 1673 O O . PRO A 1 234 ? 1.784 1.657 3.379 1.00 80.44 234 PRO A O 1
ATOM 1676 N N . ALA A 1 235 ? 3.623 1.000 4.544 1.00 78.00 235 ALA A N 1
ATOM 1677 C CA . ALA A 1 235 ? 4.443 2.129 4.142 1.00 78.00 235 ALA A CA 1
ATOM 1678 C C . ALA A 1 235 ? 4.405 2.204 2.617 1.00 78.00 235 ALA A C 1
ATOM 1680 O O . ALA A 1 235 ? 4.515 1.179 1.935 1.00 78.00 235 ALA A O 1
ATOM 1681 N N . TRP A 1 236 ? 4.177 3.402 2.077 1.00 73.56 236 TRP A N 1
ATOM 1682 C CA . TRP A 1 236 ? 4.349 3.582 0.648 1.00 73.56 236 TRP A CA 1
ATOM 1683 C C . TRP A 1 236 ? 5.829 3.360 0.369 1.00 73.56 236 TRP A C 1
ATOM 1685 O O . TRP A 1 236 ? 6.660 4.208 0.678 1.00 73.56 236 TRP A O 1
ATOM 1695 N N . VAL A 1 237 ? 6.153 2.173 -0.129 1.00 68.06 237 VAL A N 1
ATOM 1696 C CA . VAL A 1 237 ? 7.472 1.887 -0.663 1.00 68.06 237 VAL A CA 1
ATOM 1697 C C . VAL A 1 237 ? 7.438 2.453 -2.074 1.00 68.06 237 VAL A C 1
ATOM 1699 O O . VAL A 1 237 ? 6.618 1.996 -2.878 1.00 68.06 237 VAL A O 1
ATOM 1702 N N . PRO A 1 238 ? 8.252 3.476 -2.381 1.00 67.06 238 PRO A N 1
ATOM 1703 C CA . PRO A 1 238 ? 8.378 3.930 -3.746 1.00 67.06 238 PRO A CA 1
ATOM 1704 C C . PRO A 1 238 ? 8.752 2.739 -4.631 1.00 67.06 238 PRO A C 1
ATOM 1706 O O . PRO A 1 238 ? 9.590 1.926 -4.224 1.00 67.06 238 PRO A O 1
ATOM 1709 N N . PRO A 1 239 ? 8.195 2.638 -5.846 1.00 58.53 239 PRO A N 1
ATOM 1710 C CA . PRO A 1 239 ? 8.428 1.490 -6.719 1.00 58.53 239 PRO A CA 1
ATOM 1711 C C . PRO A 1 239 ? 9.907 1.301 -7.087 1.00 58.53 239 PRO A C 1
ATOM 1713 O O . PRO A 1 239 ? 10.288 0.233 -7.551 1.00 58.53 239 PRO A O 1
ATOM 1716 N N . TRP A 1 240 ? 10.753 2.314 -6.857 1.00 67.38 240 TRP A N 1
ATOM 1717 C CA . TRP A 1 240 ? 12.197 2.233 -7.065 1.00 67.38 240 TRP A CA 1
ATOM 1718 C C . TRP A 1 240 ? 13.013 1.692 -5.877 1.00 67.38 240 TRP A C 1
ATOM 1720 O O . TRP A 1 240 ? 14.192 1.400 -6.043 1.00 67.38 240 TRP A O 1
ATOM 1730 N N . ILE A 1 241 ? 12.426 1.557 -4.682 1.00 68.50 241 ILE A N 1
ATOM 1731 C CA . ILE A 1 241 ? 13.122 1.022 -3.494 1.00 68.50 241 ILE A CA 1
ATOM 1732 C C . ILE A 1 241 ? 12.984 -0.503 -3.413 1.00 68.50 241 ILE A C 1
ATOM 1734 O O . ILE A 1 241 ? 13.878 -1.193 -2.927 1.00 68.50 241 ILE A O 1
ATOM 1738 N N . ASN A 1 242 ? 11.886 -1.056 -3.927 1.00 67.31 242 ASN A N 1
ATOM 1739 C CA . ASN A 1 242 ? 11.723 -2.498 -4.022 1.00 67.31 242 ASN A CA 1
ATOM 1740 C C . ASN A 1 242 ? 12.444 -3.011 -5.277 1.00 67.31 242 ASN A C 1
ATOM 1742 O O . ASN A 1 242 ? 11.960 -2.822 -6.393 1.00 67.31 242 ASN A O 1
ATOM 1746 N N . GLY A 1 243 ? 13.590 -3.676 -5.104 1.00 65.56 243 GLY A N 1
ATOM 1747 C CA . GLY A 1 243 ? 14.412 -4.168 -6.217 1.00 65.56 243 GLY A CA 1
ATOM 1748 C C . GLY A 1 243 ? 13.641 -5.033 -7.223 1.00 65.56 243 GLY A C 1
ATOM 1749 O O . GLY A 1 243 ? 13.876 -4.936 -8.424 1.00 65.56 243 GLY A O 1
ATOM 1750 N N . ALA A 1 244 ? 12.649 -5.800 -6.769 1.00 68.69 244 ALA A N 1
ATOM 1751 C CA . ALA A 1 244 ? 11.814 -6.607 -7.657 1.00 68.69 244 ALA A CA 1
ATOM 1752 C C . ALA A 1 244 ? 10.758 -5.779 -8.423 1.00 68.69 244 ALA A C 1
ATOM 1754 O O . ALA A 1 244 ? 10.306 -6.180 -9.495 1.00 68.69 244 ALA A O 1
ATOM 1755 N N . GLU A 1 245 ? 10.373 -4.605 -7.921 1.00 66.38 245 GLU A N 1
ATOM 1756 C CA . GLU A 1 245 ? 9.482 -3.673 -8.620 1.00 66.38 245 GLU A CA 1
ATOM 1757 C C . GLU A 1 245 ? 10.260 -2.829 -9.644 1.00 66.38 245 GLU A C 1
ATOM 1759 O O . GLU A 1 245 ? 9.798 -2.682 -10.775 1.00 66.38 245 GLU A O 1
ATOM 1764 N N . VAL A 1 246 ? 11.493 -2.413 -9.320 1.00 66.81 246 VAL A N 1
ATOM 1765 C CA . VAL A 1 246 ? 12.457 -1.836 -10.281 1.00 66.81 246 VAL A CA 1
ATOM 1766 C C . VAL A 1 246 ? 12.719 -2.793 -11.435 1.00 66.81 246 VAL A C 1
ATOM 1768 O O . VAL A 1 246 ? 12.591 -2.407 -12.594 1.00 66.81 246 VAL A O 1
ATOM 1771 N N . GLN A 1 247 ? 13.053 -4.050 -11.132 1.00 65.19 247 GLN A N 1
ATOM 1772 C CA . GLN A 1 247 ? 13.302 -5.073 -12.148 1.00 65.19 247 GLN A CA 1
ATOM 1773 C C . GLN A 1 247 ? 12.076 -5.302 -13.033 1.00 65.19 247 GLN A C 1
ATOM 1775 O O . GLN A 1 247 ? 12.215 -5.455 -14.245 1.00 65.19 247 GLN A O 1
ATOM 1780 N N . TRP A 1 248 ? 10.871 -5.277 -12.456 1.00 76.50 248 TRP A N 1
ATOM 1781 C CA . TRP A 1 248 ? 9.641 -5.382 -13.234 1.00 76.50 248 TRP A CA 1
ATOM 1782 C C . TRP A 1 248 ? 9.444 -4.184 -14.173 1.00 76.50 248 TRP A C 1
ATOM 1784 O O . TRP A 1 248 ? 9.139 -4.378 -15.352 1.00 76.50 248 TRP A O 1
ATOM 1794 N N . TRP A 1 249 ? 9.642 -2.958 -13.681 1.00 71.75 249 TRP A N 1
ATOM 1795 C CA . TRP A 1 249 ? 9.530 -1.743 -14.491 1.00 71.75 249 TRP A CA 1
ATOM 1796 C C . TRP A 1 249 ? 10.585 -1.680 -15.596 1.00 71.75 249 TRP A C 1
ATOM 1798 O O . TRP A 1 249 ? 10.230 -1.380 -16.734 1.00 71.75 249 TRP A O 1
ATOM 1808 N N . LEU A 1 250 ? 11.839 -2.034 -15.302 1.00 68.06 250 LEU A N 1
ATOM 1809 C CA . LEU A 1 250 ? 12.918 -2.127 -16.291 1.00 68.06 250 LEU A CA 1
ATOM 1810 C C . LEU A 1 250 ? 12.600 -3.165 -17.366 1.00 68.06 250 LEU A C 1
ATOM 1812 O O . LEU A 1 250 ? 12.624 -2.842 -18.549 1.00 68.06 250 LEU A O 1
ATOM 1816 N N . ALA A 1 251 ? 12.195 -4.376 -16.973 1.00 69.25 251 ALA A N 1
ATOM 1817 C CA . ALA A 1 251 ? 11.803 -5.415 -17.924 1.00 69.25 251 ALA A CA 1
ATOM 1818 C C . ALA A 1 251 ? 10.647 -4.958 -18.832 1.00 69.25 251 ALA A C 1
ATOM 1820 O O . ALA A 1 251 ? 10.584 -5.325 -20.011 1.00 69.25 251 ALA A O 1
ATOM 1821 N N . ARG A 1 252 ? 9.726 -4.133 -18.312 1.00 75.06 252 ARG A N 1
ATOM 1822 C CA . ARG A 1 252 ? 8.604 -3.607 -19.093 1.00 75.06 252 ARG A CA 1
ATOM 1823 C C . ARG A 1 252 ? 8.984 -2.449 -20.001 1.00 75.06 252 ARG A C 1
ATOM 1825 O O . ARG A 1 252 ? 8.574 -2.468 -21.158 1.00 75.06 252 ARG A O 1
ATOM 1832 N N . ALA A 1 253 ? 9.793 -1.514 -19.518 1.00 71.44 253 ALA A N 1
ATOM 1833 C CA . ALA A 1 253 ? 10.375 -0.458 -20.338 1.00 71.44 253 ALA A CA 1
ATOM 1834 C C . ALA A 1 253 ? 11.173 -1.058 -21.505 1.00 71.44 253 ALA A C 1
ATOM 1836 O O . ALA A 1 253 ? 10.982 -0.658 -22.651 1.00 71.44 253 ALA A O 1
ATOM 1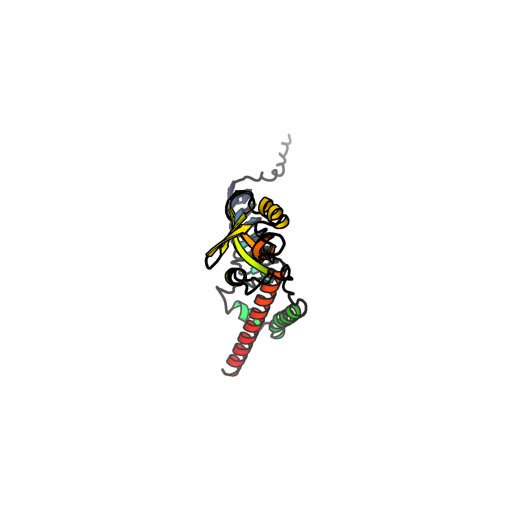837 N N . TRP A 1 254 ? 11.965 -2.100 -21.238 1.00 70.06 254 TRP A N 1
ATOM 1838 C CA . TRP A 1 254 ? 12.672 -2.852 -22.271 1.00 70.06 254 TRP A CA 1
ATOM 1839 C C . TRP A 1 254 ? 11.708 -3.561 -23.230 1.00 70.06 254 TRP A C 1
ATOM 1841 O O . TRP A 1 254 ? 11.819 -3.405 -24.437 1.00 70.06 254 TRP A O 1
ATOM 1851 N N . SER A 1 255 ? 10.672 -4.252 -22.750 1.00 71.81 255 SER A N 1
ATOM 1852 C CA . SER A 1 255 ? 9.688 -4.878 -23.658 1.00 71.81 255 SER A CA 1
ATOM 1853 C C . SER A 1 255 ? 9.048 -3.873 -24.633 1.00 71.81 255 SER A C 1
ATOM 1855 O O . SER A 1 255 ? 8.870 -4.174 -25.812 1.00 71.81 255 SER A O 1
ATOM 1857 N N . VAL A 1 256 ? 8.705 -2.677 -24.142 1.00 72.44 256 VAL A N 1
ATOM 1858 C CA . VAL A 1 256 ? 8.102 -1.607 -24.953 1.00 72.44 256 VAL A CA 1
ATOM 1859 C C . VAL A 1 256 ? 9.112 -1.036 -25.948 1.00 72.44 256 VAL A C 1
ATOM 1861 O O . VAL A 1 256 ? 8.779 -0.884 -27.121 1.00 72.44 256 VAL A O 1
ATOM 1864 N N . GLY A 1 257 ? 10.351 -0.783 -25.513 1.00 73.94 257 GLY A N 1
ATOM 1865 C CA . GLY A 1 257 ? 11.427 -0.319 -26.393 1.00 73.94 257 GLY A CA 1
ATOM 1866 C C . GLY A 1 257 ? 11.715 -1.297 -27.535 1.00 73.94 257 GLY A C 1
ATOM 1867 O O . GLY A 1 257 ? 11.836 -0.879 -28.684 1.00 73.94 257 GLY A O 1
ATOM 1868 N N . ALA A 1 258 ? 11.726 -2.602 -27.244 1.00 73.06 258 ALA A N 1
ATOM 1869 C CA . ALA A 1 258 ? 11.916 -3.655 -28.244 1.00 73.06 258 ALA A CA 1
ATOM 1870 C C . ALA A 1 258 ? 10.824 -3.621 -29.322 1.00 73.06 258 ALA A C 1
ATOM 1872 O O . ALA A 1 258 ? 11.111 -3.677 -30.517 1.00 73.06 258 ALA A O 1
ATOM 1873 N N . ALA A 1 259 ? 9.563 -3.511 -28.892 1.00 72.50 259 ALA A N 1
ATOM 1874 C CA . ALA A 1 259 ? 8.418 -3.466 -29.792 1.00 72.50 259 ALA A CA 1
ATOM 1875 C C . ALA A 1 259 ? 8.445 -2.211 -30.675 1.00 72.50 259 ALA A C 1
ATOM 1877 O O . ALA A 1 259 ? 8.254 -2.310 -31.884 1.00 72.50 259 ALA A O 1
ATOM 1878 N N . ALA A 1 260 ? 8.738 -1.045 -30.091 1.00 71.62 260 ALA A N 1
ATOM 1879 C CA . ALA A 1 260 ? 8.854 0.204 -30.837 1.00 71.62 260 ALA A CA 1
ATOM 1880 C C . ALA A 1 260 ? 9.976 0.141 -31.888 1.00 71.62 260 ALA A C 1
ATOM 1882 O O . ALA A 1 260 ? 9.759 0.523 -33.037 1.00 71.62 260 ALA A O 1
ATOM 1883 N N . ALA A 1 261 ? 11.144 -0.401 -31.527 1.00 73.50 261 ALA A N 1
ATOM 1884 C CA . ALA A 1 261 ? 12.261 -0.580 -32.452 1.00 73.50 261 ALA A CA 1
ATOM 1885 C C . ALA A 1 261 ? 11.905 -1.517 -33.619 1.00 73.50 261 ALA A C 1
ATOM 1887 O O . ALA A 1 261 ? 12.221 -1.215 -34.769 1.00 73.50 261 ALA A O 1
ATOM 1888 N N . LEU A 1 262 ? 11.199 -2.619 -33.343 1.00 76.19 262 LEU A N 1
ATOM 1889 C CA . LEU A 1 262 ? 10.741 -3.553 -34.375 1.00 76.19 262 LEU A CA 1
ATOM 1890 C C . LEU A 1 262 ? 9.761 -2.885 -35.354 1.00 76.19 262 LEU A C 1
ATOM 1892 O O . LEU A 1 262 ? 9.905 -3.039 -36.565 1.00 76.19 262 LEU A O 1
ATOM 1896 N N . VAL A 1 263 ? 8.798 -2.116 -34.838 1.00 76.44 263 VAL A N 1
ATOM 1897 C CA . VAL A 1 263 ? 7.821 -1.380 -35.658 1.00 76.44 263 VAL A CA 1
ATOM 1898 C C . VAL A 1 263 ? 8.513 -0.336 -36.532 1.00 76.44 263 VAL A C 1
ATOM 1900 O O . VAL A 1 263 ? 8.262 -0.286 -37.734 1.00 76.44 263 VAL A O 1
ATOM 1903 N N . LEU A 1 264 ? 9.419 0.459 -35.957 1.00 77.19 264 LEU A N 1
ATOM 1904 C CA . LEU A 1 264 ? 10.190 1.452 -36.707 1.00 77.19 264 LEU A CA 1
ATOM 1905 C C . LEU A 1 264 ? 11.030 0.796 -37.805 1.00 77.19 264 LEU A C 1
ATOM 1907 O O . LEU A 1 264 ? 11.070 1.296 -38.928 1.00 77.19 264 LEU A O 1
ATOM 1911 N N . ARG A 1 265 ? 11.655 -0.351 -37.519 1.00 76.88 265 ARG A N 1
ATOM 1912 C CA . ARG A 1 265 ? 12.444 -1.078 -38.517 1.00 76.88 265 ARG A CA 1
ATOM 1913 C C . ARG A 1 265 ? 11.578 -1.631 -39.645 1.00 76.88 265 ARG A C 1
ATOM 1915 O O . ARG A 1 265 ? 11.962 -1.522 -40.805 1.00 76.88 265 ARG A O 1
ATOM 1922 N N . ALA A 1 266 ? 10.414 -2.190 -39.324 1.00 80.06 266 ALA A N 1
ATOM 1923 C CA . ALA A 1 266 ? 9.465 -2.652 -40.332 1.00 80.06 266 ALA A CA 1
ATOM 1924 C C . ALA A 1 266 ? 8.999 -1.493 -41.229 1.00 80.06 266 ALA A C 1
ATOM 1926 O O . ALA A 1 266 ? 8.999 -1.629 -42.450 1.00 80.06 266 ALA A O 1
ATOM 1927 N N . ALA A 1 267 ? 8.688 -0.333 -40.641 1.00 79.56 267 ALA A N 1
ATOM 1928 C CA . ALA A 1 267 ? 8.305 0.863 -41.388 1.00 79.56 267 ALA A CA 1
ATOM 1929 C C . ALA A 1 267 ? 9.421 1.346 -42.333 1.00 79.56 267 ALA A C 1
ATOM 1931 O O . ALA A 1 267 ? 9.144 1.660 -43.488 1.00 79.56 267 ALA A O 1
ATOM 1932 N N . GLN A 1 268 ? 10.680 1.347 -41.879 1.00 80.12 268 GLN A N 1
ATOM 1933 C CA . GLN A 1 268 ? 11.835 1.693 -42.720 1.00 80.12 268 GLN A CA 1
ATOM 1934 C C . GLN A 1 268 ? 11.994 0.750 -43.919 1.00 80.12 268 GLN A C 1
ATOM 1936 O O . GLN A 1 268 ? 12.244 1.214 -45.027 1.00 80.12 268 GLN A O 1
ATOM 1941 N N . LEU A 1 269 ?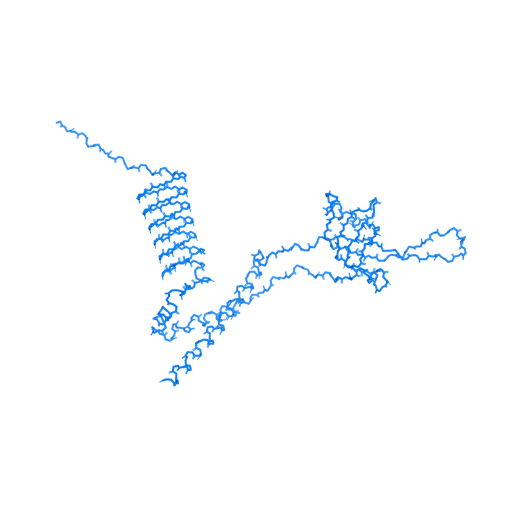 11.838 -0.563 -43.714 1.00 81.62 269 LEU A N 1
ATOM 1942 C CA . LEU A 1 269 ? 11.944 -1.550 -44.793 1.00 81.62 269 LEU A CA 1
ATOM 1943 C C . LEU A 1 269 ? 10.832 -1.383 -45.835 1.00 81.62 269 LEU A C 1
ATOM 1945 O O . LEU A 1 269 ? 11.100 -1.479 -47.027 1.00 81.62 269 LEU A O 1
ATOM 1949 N N . VAL A 1 270 ? 9.603 -1.098 -45.395 1.00 86.31 270 VAL A N 1
ATOM 1950 C CA . VAL A 1 270 ? 8.476 -0.827 -46.301 1.00 86.31 270 VAL A CA 1
ATOM 1951 C C . VAL A 1 270 ? 8.713 0.457 -47.094 1.00 86.31 270 VAL A C 1
ATOM 1953 O O . VAL A 1 270 ? 8.525 0.459 -48.305 1.00 86.31 270 VAL A O 1
ATOM 1956 N N . ALA A 1 271 ? 9.168 1.528 -46.438 1.00 84.38 271 ALA A N 1
ATOM 1957 C CA . ALA A 1 271 ? 9.478 2.786 -47.111 1.00 84.38 271 ALA A CA 1
ATOM 1958 C C . ALA A 1 271 ? 10.585 2.616 -48.167 1.00 84.38 271 ALA A C 1
ATOM 1960 O O . ALA A 1 271 ? 10.447 3.126 -49.272 1.00 84.38 271 ALA A O 1
ATOM 1961 N N . GLY A 1 272 ? 11.638 1.853 -47.855 1.00 86.56 272 GLY A N 1
ATOM 1962 C CA . GLY A 1 272 ? 12.725 1.563 -48.795 1.00 86.56 272 GLY A CA 1
ATOM 1963 C C . GLY A 1 272 ? 12.352 0.624 -49.949 1.00 86.56 272 GLY A C 1
ATOM 1964 O O . GLY A 1 272 ? 13.074 0.587 -50.933 1.00 86.56 272 GLY A O 1
ATOM 1965 N N . ALA A 1 273 ? 11.255 -0.133 -49.850 1.00 86.69 273 ALA A N 1
ATOM 1966 C CA . ALA A 1 273 ? 10.765 -0.986 -50.938 1.00 86.69 273 ALA A CA 1
ATOM 1967 C C . ALA A 1 273 ? 9.801 -0.260 -51.897 1.00 86.69 273 ALA A C 1
ATOM 1969 O O . ALA A 1 273 ? 9.499 -0.784 -52.967 1.00 86.69 273 ALA A O 1
ATOM 1970 N N . LEU A 1 274 ? 9.277 0.903 -51.493 1.00 89.31 274 LEU A N 1
ATOM 1971 C CA . LEU A 1 274 ? 8.289 1.687 -52.245 1.00 89.31 274 LEU A CA 1
ATOM 1972 C C . LEU A 1 274 ? 8.886 2.899 -52.980 1.00 89.31 274 LEU A C 1
ATOM 1974 O O . LEU A 1 274 ? 8.168 3.518 -53.766 1.00 89.31 274 LEU A O 1
ATOM 1978 N N . GLY A 1 275 ? 10.141 3.259 -52.700 1.00 78.81 275 GLY A N 1
ATOM 1979 C CA . GLY A 1 275 ? 10.883 4.337 -53.367 1.00 78.81 275 GLY A CA 1
ATOM 1980 C C . GLY A 1 275 ? 11.962 3.788 -54.282 1.00 78.81 275 GLY A C 1
ATOM 1981 O O . GLY A 1 275 ? 12.207 4.438 -55.320 1.00 78.81 275 GLY A O 1
#

Organism: Sorangium cellulosum (NCBI:txid56)

Secondary structure (DSSP, 8-state):
----------------EEEEEEEEEEEEEEEEEEEEEEEEEEEEEEEEEEESSEEEEEEEESSEEEEEEEETT-SEEE-TTHHHH-S---SSSTTHHHHHHHSS-HHHHHHHHHHHHHHHHHS-------SSPPP-BPPHHHHHTTS-SEEEEEEEEEEETTTEEEEEETTEEEEEEBPHHHHHHHHHH-TTSS-EEEEEEEEEEEEEE--SS-TTSPPEEEEEEEEEEEEPPPP---TTTSHHHHHHHHHHHHHHHHHHHHHHHHHHHHHHHH-

Sequence (275 aa):
MSAPLRADRPSGAPRARWFDAGNLANGFLVFGNVVTGFIAVGNVARGFIAIGNVAVGVIAIGNVAVGVVGGFGATIAVGAIAAAGVFGFPVLDGVAGVASALELHPLLSVLPLGLWVLAARLFPGRRAPRPGPRPALAPLGALLCGARDEGWVKARVERAGEGALRLTARGGSVELPMAPAARRAAAALLADGRGARLLVQVRAEERIRGGERGYRAAPERERVLTAADLAAPPAWVPPWINGAEVQWWLARAWSVGAAAALVLRAAQLVAGALG

pLDDT: mean 77.66, std 18.66, range [32.81, 97.94]